Protein AF-A0A3D0T4Z3-F1 (afdb_monomer_lite)

Radius of gyration: 26.06 Å; chains: 1; bounding box: 63×51×61 Å

pLDDT: mean 83.98, std 15.91, range [31.12, 97.94]

Structure (mmCIF, N/CA/C/O backbone):
data_AF-A0A3D0T4Z3-F1
#
_entry.id   AF-A0A3D0T4Z3-F1
#
loop_
_atom_site.group_PDB
_atom_site.id
_atom_site.type_symbol
_atom_site.label_atom_id
_atom_site.label_alt_id
_atom_site.label_comp_id
_atom_site.label_asym_id
_atom_site.label_entity_id
_atom_site.label_seq_id
_atom_site.pdbx_PDB_ins_code
_atom_site.Cartn_x
_atom_site.Cartn_y
_atom_site.Cartn_z
_atom_site.occupancy
_atom_site.B_iso_or_equiv
_atom_site.auth_seq_id
_atom_site.auth_comp_id
_atom_site.auth_asym_id
_atom_site.auth_atom_id
_atom_site.pdbx_PDB_model_num
ATOM 1 N N . MET A 1 1 ? 27.552 6.104 -35.831 1.00 91.38 1 MET A N 1
ATOM 2 C CA . MET A 1 1 ? 28.621 6.573 -34.936 1.00 91.38 1 MET A CA 1
ATOM 3 C C . MET A 1 1 ? 29.591 5.434 -34.698 1.00 91.38 1 MET A C 1
ATOM 5 O O . MET A 1 1 ? 29.149 4.310 -34.440 1.00 91.38 1 MET A O 1
ATOM 9 N N . LYS A 1 2 ? 30.890 5.704 -34.805 1.00 95.88 2 LYS A N 1
ATOM 10 C CA . LYS A 1 2 ? 31.954 4.762 -34.432 1.00 95.88 2 LYS A CA 1
ATOM 11 C C . LYS A 1 2 ? 32.032 4.627 -32.906 1.00 95.88 2 LYS A C 1
ATOM 13 O O . LYS A 1 2 ? 31.556 5.491 -32.174 1.00 95.88 2 LYS A O 1
ATOM 18 N N . LYS A 1 3 ? 32.658 3.549 -32.421 1.00 93.56 3 LYS A N 1
ATOM 19 C CA . LYS A 1 3 ? 32.818 3.273 -30.981 1.00 93.56 3 LYS A CA 1
ATOM 20 C C . LYS A 1 3 ? 33.458 4.448 -30.221 1.00 93.56 3 LYS A C 1
ATOM 22 O O . LYS A 1 3 ? 32.986 4.794 -29.143 1.00 93.56 3 LYS A O 1
ATOM 27 N N . GLN A 1 4 ? 34.468 5.092 -30.811 1.00 95.25 4 GLN A N 1
ATOM 28 C CA . GLN A 1 4 ? 35.147 6.247 -30.214 1.00 95.25 4 GLN A CA 1
ATOM 29 C C . GLN A 1 4 ? 34.252 7.494 -30.150 1.00 95.25 4 GLN A C 1
ATOM 31 O O . GLN A 1 4 ? 34.170 8.140 -29.112 1.00 95.25 4 GLN A O 1
ATOM 36 N N . GLU A 1 5 ? 33.476 7.766 -31.201 1.00 94.88 5 GLU A N 1
ATOM 37 C CA . GLU A 1 5 ? 32.542 8.901 -31.228 1.00 94.88 5 GLU A CA 1
ATOM 38 C C . GLU A 1 5 ? 31.477 8.797 -30.125 1.00 94.88 5 GLU A C 1
ATOM 40 O O . GLU A 1 5 ? 31.026 9.808 -29.590 1.00 94.88 5 GLU A O 1
ATOM 45 N N . VAL A 1 6 ? 31.062 7.579 -29.753 1.00 95.25 6 VAL A N 1
ATOM 46 C CA . VAL A 1 6 ? 30.149 7.363 -28.617 1.00 95.25 6 VAL A CA 1
ATOM 47 C C . VAL A 1 6 ? 30.808 7.779 -27.299 1.00 95.25 6 VAL A C 1
ATOM 49 O O . VAL A 1 6 ? 30.171 8.456 -26.492 1.00 95.25 6 VAL A O 1
ATOM 52 N N . ILE A 1 7 ? 32.078 7.417 -27.091 1.00 95.88 7 ILE A N 1
ATOM 53 C CA . ILE A 1 7 ? 32.852 7.789 -25.897 1.00 95.88 7 ILE A CA 1
ATOM 54 C C . ILE A 1 7 ? 33.000 9.310 -25.805 1.00 95.88 7 ILE A C 1
ATOM 56 O O . ILE A 1 7 ? 32.736 9.894 -24.752 1.00 95.88 7 ILE A O 1
ATOM 60 N N . ASP A 1 8 ? 33.362 9.960 -26.907 1.00 96.19 8 ASP A N 1
ATOM 61 C CA . ASP A 1 8 ? 33.596 11.405 -26.933 1.00 96.19 8 ASP A CA 1
ATOM 62 C C . ASP A 1 8 ? 32.300 12.185 -26.667 1.00 96.19 8 ASP A C 1
ATOM 64 O O . ASP A 1 8 ? 32.290 13.147 -25.896 1.00 96.19 8 ASP A O 1
ATOM 68 N N . ASN A 1 9 ? 31.172 11.717 -27.212 1.00 95.50 9 ASN A N 1
ATOM 69 C CA . ASN A 1 9 ? 29.854 12.286 -26.922 1.00 95.50 9 ASN A CA 1
ATOM 70 C C . ASN A 1 9 ? 29.462 12.139 -25.445 1.00 95.50 9 ASN A C 1
ATOM 72 O O . ASN A 1 9 ? 28.914 13.078 -24.865 1.00 95.50 9 ASN A O 1
ATOM 76 N N . LEU A 1 10 ? 29.763 11.001 -24.810 1.00 93.81 10 LEU A N 1
ATOM 77 C CA . LEU A 1 10 ? 29.520 10.812 -23.376 1.00 93.81 10 LEU A CA 1
ATOM 78 C C . LEU A 1 10 ? 30.385 11.752 -22.526 1.00 93.81 10 LEU A C 1
ATOM 80 O O . LEU A 1 10 ? 29.867 12.384 -21.606 1.00 93.81 10 LEU A O 1
ATOM 84 N N . LYS A 1 11 ? 31.671 11.918 -22.862 1.00 94.00 11 LYS A N 1
ATOM 85 C CA . LYS A 1 11 ? 32.562 12.878 -22.183 1.00 94.00 11 LYS A CA 1
ATOM 86 C C . LYS A 1 11 ? 32.069 14.317 -22.335 1.00 94.00 11 LYS A C 1
ATOM 88 O O . LYS A 1 11 ? 32.030 15.059 -21.354 1.00 94.00 11 LYS A O 1
ATOM 93 N N . LYS A 1 12 ? 31.619 14.700 -23.534 1.00 94.19 12 LYS A N 1
ATOM 94 C CA . LYS A 1 12 ? 31.048 16.028 -23.801 1.00 94.19 12 LYS A CA 1
ATOM 95 C C . LYS A 1 12 ? 29.772 16.272 -22.993 1.00 94.19 12 LYS A C 1
ATOM 97 O O . LYS A 1 12 ? 29.642 17.329 -22.380 1.00 94.19 12 LYS A O 1
ATOM 102 N N . LEU A 1 13 ? 28.868 15.292 -22.929 1.00 92.75 13 LEU A N 1
ATOM 103 C CA . LEU A 1 13 ? 27.662 15.374 -22.098 1.00 92.75 13 LEU A CA 1
ATOM 104 C C . LEU A 1 13 ? 28.000 15.510 -20.610 1.00 92.75 13 LEU A C 1
ATOM 106 O O . LEU A 1 13 ? 27.384 16.320 -19.922 1.00 92.75 13 LEU A O 1
ATOM 110 N N . ALA A 1 14 ? 28.986 14.762 -20.111 1.00 89.88 14 ALA A N 1
ATOM 111 C CA . ALA A 1 14 ? 29.431 14.878 -18.722 1.00 89.88 14 ALA A CA 1
ATOM 112 C C . ALA A 1 14 ? 29.993 16.277 -18.427 1.00 89.88 14 ALA A C 1
ATOM 114 O O . ALA A 1 14 ? 29.654 16.875 -17.409 1.00 89.88 14 ALA A O 1
ATOM 115 N N . PHE A 1 15 ? 30.775 16.844 -19.351 1.00 89.19 15 PHE A N 1
ATOM 116 C CA . PHE A 1 15 ? 31.293 18.208 -19.231 1.00 89.19 15 PHE A CA 1
ATOM 117 C C . PHE A 1 15 ? 30.191 19.279 -19.274 1.00 89.19 15 PHE A C 1
ATOM 119 O O . PHE A 1 15 ? 30.285 20.289 -18.584 1.00 89.19 15 PHE A O 1
ATOM 126 N N . GLN A 1 16 ? 29.130 19.073 -20.053 1.00 89.88 16 GLN A N 1
ATOM 127 C CA . GLN A 1 16 ? 27.969 19.975 -20.079 1.00 89.88 16 GLN A CA 1
ATOM 128 C C . GLN A 1 16 ? 27.114 19.870 -18.808 1.00 89.88 16 GLN A C 1
ATOM 130 O O . GLN A 1 16 ? 26.377 20.794 -18.470 1.00 89.88 16 GLN A O 1
ATOM 135 N N . HIS A 1 17 ? 27.223 18.756 -18.084 1.00 86.62 17 HIS A N 1
ATOM 136 C CA . HIS A 1 17 ? 26.434 18.445 -16.897 1.00 86.62 17 HIS A CA 1
ATOM 137 C C . HIS A 1 17 ? 27.303 18.232 -15.650 1.00 86.62 17 HIS A C 1
ATOM 139 O O . HIS A 1 17 ? 26.990 17.370 -14.831 1.00 86.62 17 HIS A O 1
ATOM 145 N N . LYS A 1 18 ? 28.349 19.052 -15.459 1.00 78.19 18 LYS A N 1
ATOM 146 C CA . LYS A 1 18 ? 29.276 18.964 -14.306 1.00 78.19 18 LYS A CA 1
ATOM 147 C C . LYS A 1 18 ? 28.592 18.960 -12.935 1.00 78.19 18 LYS A C 1
ATOM 149 O O . LYS A 1 18 ? 29.128 18.392 -11.993 1.00 78.19 18 LYS A O 1
ATOM 154 N N . ASN A 1 19 ? 27.398 19.543 -12.830 1.00 79.75 19 ASN A N 1
ATOM 155 C CA . ASN A 1 19 ? 26.634 19.606 -11.580 1.00 79.75 19 ASN A CA 1
ATOM 156 C C . ASN A 1 19 ? 25.919 18.282 -11.237 1.00 79.75 19 ASN A C 1
ATOM 158 O O . ASN A 1 19 ? 25.316 18.167 -10.172 1.00 79.75 19 ASN A O 1
ATOM 162 N N . LYS A 1 20 ? 25.931 17.283 -12.131 1.00 78.88 20 LYS A N 1
ATOM 163 C CA . LYS A 1 20 ? 25.320 15.969 -11.900 1.00 78.88 20 LYS A CA 1
ATOM 164 C C . LYS A 1 20 ? 26.381 14.921 -11.595 1.00 78.88 20 LYS A C 1
ATOM 166 O O . LYS A 1 20 ? 27.366 14.787 -12.310 1.00 78.88 20 LYS A O 1
ATOM 171 N N . LYS A 1 21 ? 26.103 14.093 -10.584 1.00 76.00 21 LYS A N 1
ATOM 172 C CA . LYS A 1 21 ? 26.987 12.997 -10.161 1.00 76.00 21 LYS A CA 1
ATOM 173 C C . LYS A 1 21 ? 27.155 11.894 -11.220 1.00 76.00 21 LYS A C 1
ATOM 175 O O . LYS A 1 21 ? 28.168 11.209 -11.217 1.00 76.00 21 LYS A O 1
ATOM 180 N N . TYR A 1 22 ? 26.170 11.691 -12.096 1.00 81.69 22 TYR A N 1
ATOM 181 C CA . TYR A 1 22 ? 26.218 10.699 -13.175 1.00 81.69 22 TYR A CA 1
ATOM 182 C C . TYR A 1 22 ? 25.288 11.095 -14.328 1.00 81.69 22 TYR A C 1
ATOM 184 O O . TYR A 1 22 ? 24.267 11.758 -14.123 1.00 81.69 22 TYR A O 1
ATOM 192 N N . LEU A 1 23 ? 25.630 10.655 -15.540 1.00 85.19 23 LEU A N 1
ATOM 193 C CA . LEU A 1 23 ? 24.765 10.777 -16.714 1.00 85.19 23 LEU A CA 1
ATOM 194 C C . LEU A 1 23 ? 23.648 9.731 -16.665 1.00 85.19 23 LEU A C 1
ATOM 196 O O . LEU A 1 23 ? 23.878 8.570 -16.323 1.00 85.19 23 LEU A O 1
ATOM 200 N N . THR A 1 24 ? 22.434 10.124 -17.044 1.00 83.56 24 THR A N 1
ATOM 201 C CA . THR A 1 24 ? 21.278 9.228 -17.145 1.00 83.56 24 THR A CA 1
ATOM 202 C C . THR A 1 24 ? 20.832 9.077 -18.596 1.00 83.56 24 THR A C 1
ATOM 204 O O . THR A 1 24 ? 21.262 9.801 -19.497 1.00 83.56 24 THR A O 1
ATOM 207 N N . GLY A 1 25 ? 19.901 8.151 -18.840 1.00 80.12 25 GLY A N 1
ATOM 208 C CA . GLY A 1 25 ? 19.299 7.987 -20.163 1.00 80.12 25 GLY A CA 1
ATOM 209 C C . GLY A 1 25 ? 18.621 9.258 -20.695 1.00 80.12 25 GLY A C 1
ATOM 210 O O . GLY A 1 25 ? 18.507 9.406 -21.909 1.00 80.12 25 GLY A O 1
ATOM 211 N N . LYS A 1 26 ? 18.206 10.194 -19.825 1.00 84.94 26 LYS A N 1
ATOM 212 C CA . LYS A 1 26 ? 17.609 11.470 -20.250 1.00 84.94 26 LYS A CA 1
ATOM 213 C C . LYS A 1 26 ? 18.620 12.364 -20.968 1.00 84.94 26 LYS A C 1
ATOM 215 O O . LYS A 1 26 ? 18.275 12.936 -21.996 1.00 84.94 26 LYS A O 1
ATOM 220 N N . GLU A 1 27 ? 19.853 12.466 -20.471 1.00 88.56 27 GLU A N 1
ATOM 221 C CA . GLU A 1 27 ? 20.904 13.266 -21.115 1.00 88.56 27 GLU A CA 1
ATOM 222 C C . GLU A 1 27 ? 21.359 12.623 -22.424 1.00 88.56 27 GLU A C 1
ATOM 224 O O . GLU A 1 27 ? 21.485 13.299 -23.439 1.00 88.56 27 GLU A O 1
ATOM 229 N N . VAL A 1 28 ? 21.522 11.300 -22.426 1.00 89.50 28 VAL A N 1
ATOM 230 C CA . VAL A 1 28 ? 21.953 10.542 -23.608 1.00 89.50 28 VAL A CA 1
ATOM 231 C C . VAL A 1 28 ? 20.971 10.703 -24.772 1.00 89.50 28 VAL A C 1
ATOM 233 O O . VAL A 1 28 ? 21.396 10.848 -25.915 1.00 89.50 28 VAL A O 1
ATOM 236 N N . LYS A 1 29 ? 19.661 10.730 -24.494 1.00 90.25 29 LYS A N 1
ATOM 237 C CA . LYS A 1 29 ? 18.613 10.909 -25.514 1.00 90.25 29 LYS A CA 1
ATOM 238 C C . LYS A 1 29 ? 18.617 12.291 -26.179 1.00 90.25 29 LYS A C 1
ATOM 240 O O . LYS A 1 29 ? 17.977 12.442 -27.214 1.00 90.25 29 LYS A O 1
ATOM 245 N N . ARG A 1 30 ? 19.332 13.282 -25.627 1.00 89.19 30 ARG A N 1
ATOM 246 C CA . ARG A 1 30 ? 19.481 14.614 -26.244 1.00 89.19 30 ARG A CA 1
ATOM 247 C C . ARG A 1 30 ? 20.362 14.587 -27.490 1.00 89.19 30 ARG A C 1
ATOM 249 O O . ARG A 1 30 ? 20.246 15.477 -28.322 1.00 89.19 30 ARG A O 1
ATOM 256 N N . ILE A 1 31 ? 21.224 13.577 -27.624 1.00 91.50 31 ILE A N 1
ATOM 257 C CA . ILE A 1 31 ? 22.029 13.368 -28.827 1.00 91.50 31 ILE A CA 1
ATOM 258 C C . ILE A 1 31 ? 21.314 12.332 -29.706 1.00 91.50 31 ILE A C 1
ATOM 260 O O . ILE A 1 31 ? 21.155 11.178 -29.285 1.00 91.50 31 ILE A O 1
ATOM 264 N N . PRO A 1 32 ? 20.885 12.703 -30.928 1.00 93.62 32 PRO A N 1
ATOM 265 C CA . PRO A 1 32 ? 20.164 11.801 -31.816 1.00 93.62 32 PRO A CA 1
ATOM 266 C C . PRO A 1 32 ? 20.909 10.482 -32.026 1.00 93.62 32 PRO A C 1
ATOM 268 O O . PRO A 1 32 ? 22.100 10.463 -32.329 1.00 93.62 32 PRO A O 1
ATOM 271 N N . LYS A 1 33 ? 20.195 9.360 -31.884 1.00 93.12 33 LYS A N 1
ATOM 272 C CA . LYS A 1 33 ? 20.708 7.989 -32.078 1.00 93.12 33 LYS A CA 1
ATOM 273 C C . LYS A 1 33 ? 21.839 7.557 -31.126 1.00 93.12 33 LYS A C 1
ATOM 275 O O . LYS A 1 33 ? 22.295 6.422 -31.240 1.00 93.12 33 LYS A O 1
ATOM 280 N N . LEU A 1 34 ? 22.263 8.368 -30.152 1.00 93.44 34 LEU A N 1
ATOM 281 C CA . LEU A 1 34 ? 23.352 7.988 -29.243 1.00 93.44 34 LEU A CA 1
ATOM 282 C C . LEU A 1 34 ? 23.001 6.749 -28.405 1.00 93.44 34 LEU A C 1
ATOM 284 O O . LEU A 1 34 ? 23.816 5.837 -28.292 1.00 93.44 34 LEU A O 1
ATOM 288 N N . SER A 1 35 ? 21.769 6.656 -27.891 1.00 91.38 35 SER A N 1
ATOM 289 C CA . SER A 1 35 ? 21.304 5.469 -27.151 1.00 91.38 35 SER A CA 1
ATOM 290 C C . SER A 1 35 ? 21.386 4.183 -27.979 1.00 91.38 35 SER A C 1
ATOM 292 O O . SER A 1 35 ? 21.758 3.140 -27.449 1.00 91.38 35 SER A O 1
ATOM 294 N N . TYR A 1 36 ? 21.083 4.267 -29.277 1.00 94.25 36 TYR A N 1
ATOM 295 C CA . TYR A 1 36 ? 21.183 3.135 -30.195 1.00 94.25 36 TYR A CA 1
ATOM 296 C C . TYR A 1 36 ? 22.638 2.672 -30.338 1.00 94.25 36 TYR A C 1
ATOM 298 O O . TYR A 1 36 ? 22.938 1.499 -30.139 1.00 94.25 36 TYR A O 1
ATOM 306 N N . TYR A 1 37 ? 23.571 3.593 -30.592 1.00 95.62 37 TYR A N 1
ATOM 307 C CA . TYR A 1 37 ? 24.984 3.235 -30.754 1.00 95.62 37 TYR A CA 1
ATOM 308 C C . TYR A 1 37 ? 25.658 2.790 -29.448 1.00 95.62 37 TYR A C 1
ATOM 310 O O . TYR A 1 37 ? 26.575 1.972 -29.488 1.00 95.62 37 TYR A O 1
ATOM 318 N N . ILE A 1 38 ? 25.179 3.255 -28.291 1.00 92.69 38 ILE A N 1
ATOM 319 C CA . ILE A 1 38 ? 25.578 2.715 -26.982 1.00 92.69 38 ILE A CA 1
ATOM 320 C C . ILE A 1 38 ? 25.196 1.240 -26.873 1.00 92.69 38 ILE A C 1
ATOM 322 O O . ILE A 1 38 ? 26.029 0.421 -26.487 1.00 92.69 38 ILE A O 1
ATOM 326 N N . PHE A 1 39 ? 23.967 0.886 -27.251 1.00 89.56 39 PHE A N 1
ATOM 327 C CA . PHE A 1 39 ? 23.524 -0.506 -27.241 1.00 89.56 39 PHE A CA 1
ATOM 328 C C . PHE A 1 39 ? 24.329 -1.369 -28.224 1.00 89.56 39 PHE A C 1
ATOM 330 O O . PHE A 1 39 ? 24.794 -2.443 -27.853 1.00 89.56 39 PHE A O 1
ATOM 337 N N . VAL A 1 40 ? 24.563 -0.883 -29.446 1.00 93.75 40 VAL A N 1
ATOM 338 C CA . VAL A 1 40 ? 25.320 -1.618 -30.475 1.00 93.75 40 VAL A CA 1
ATOM 339 C C . VAL A 1 40 ? 26.756 -1.919 -30.032 1.00 93.75 40 VAL A C 1
ATOM 341 O O . VAL A 1 40 ? 27.200 -3.057 -30.152 1.00 93.75 40 VAL A O 1
ATOM 344 N N . HIS A 1 41 ? 27.481 -0.930 -29.500 1.00 93.81 41 HIS A N 1
ATOM 345 C CA . HIS A 1 41 ? 28.922 -1.067 -29.227 1.00 93.81 41 HIS A CA 1
ATOM 346 C C . HIS A 1 41 ? 29.260 -1.534 -27.810 1.00 93.81 41 HIS A C 1
ATOM 348 O O . HIS A 1 41 ? 30.314 -2.129 -27.597 1.00 93.81 41 HIS A O 1
ATOM 354 N N . PHE A 1 42 ? 28.400 -1.238 -26.835 1.00 88.31 42 PHE A N 1
ATOM 355 C CA . PHE A 1 42 ? 28.681 -1.463 -25.413 1.00 88.31 42 PHE A CA 1
ATOM 356 C C . PHE A 1 42 ? 27.596 -2.275 -24.700 1.00 88.31 42 PHE A C 1
ATOM 358 O O . PHE A 1 42 ? 27.780 -2.627 -23.534 1.00 88.31 42 PHE A O 1
ATOM 365 N N . ARG A 1 43 ? 26.482 -2.595 -25.378 1.00 84.19 43 ARG A N 1
ATOM 366 C CA . ARG A 1 43 ? 25.270 -3.253 -24.848 1.00 84.19 43 ARG A CA 1
ATOM 367 C C . ARG A 1 43 ? 24.500 -2.424 -23.823 1.00 84.19 43 ARG A C 1
ATOM 369 O O . ARG A 1 43 ? 23.283 -2.327 -23.917 1.00 84.19 43 ARG A O 1
ATOM 376 N N . THR A 1 44 ? 25.180 -1.788 -22.873 1.00 83.25 44 THR A N 1
ATOM 377 C CA . THR A 1 44 ? 24.561 -0.999 -21.804 1.00 83.25 44 THR A CA 1
ATOM 378 C C . THR A 1 44 ? 25.206 0.379 -21.669 1.00 83.25 44 THR A C 1
ATOM 380 O O . THR A 1 44 ? 26.375 0.586 -22.003 1.00 83.25 44 THR A O 1
ATOM 383 N N . LEU A 1 45 ? 24.445 1.339 -21.129 1.00 85.75 45 LEU A N 1
ATOM 384 C CA . LEU A 1 45 ? 24.969 2.666 -20.792 1.00 85.75 45 LEU A CA 1
ATOM 385 C C . LEU A 1 45 ? 26.086 2.585 -19.742 1.00 85.75 45 LEU A C 1
ATOM 387 O O . LEU A 1 45 ? 27.053 3.329 -19.840 1.00 85.75 45 LEU A O 1
ATOM 391 N N . GLY A 1 46 ? 25.990 1.667 -18.775 1.00 81.25 46 GLY A N 1
ATOM 392 C CA . GLY A 1 46 ? 27.028 1.474 -17.756 1.00 81.25 46 GLY A CA 1
ATOM 393 C C . GLY A 1 46 ? 28.388 1.118 -18.363 1.00 81.25 46 GLY A C 1
ATOM 394 O O . GLY A 1 46 ? 29.391 1.747 -18.033 1.00 81.25 46 GLY A O 1
ATOM 395 N N . ASN A 1 47 ? 28.408 0.187 -19.321 1.00 83.50 47 ASN A N 1
ATOM 396 C CA . ASN A 1 47 ? 29.630 -0.204 -20.030 1.00 83.50 47 ASN A CA 1
ATOM 397 C C . ASN A 1 47 ? 30.217 0.953 -20.846 1.00 83.50 47 ASN A C 1
ATOM 399 O O . ASN A 1 47 ? 31.430 1.161 -20.848 1.00 83.50 47 ASN A O 1
ATOM 403 N N . ALA A 1 48 ? 29.359 1.728 -21.513 1.00 89.75 48 ALA A N 1
ATOM 404 C CA . ALA A 1 48 ? 29.791 2.886 -22.288 1.00 89.75 48 ALA A CA 1
ATOM 405 C C . ALA A 1 48 ? 30.362 4.003 -21.396 1.00 89.75 48 ALA A C 1
ATOM 407 O O . ALA A 1 48 ? 31.389 4.589 -21.732 1.00 89.75 48 ALA A O 1
ATOM 408 N N . LEU A 1 49 ? 29.745 4.267 -20.236 1.00 87.94 49 LEU A N 1
ATOM 409 C CA . LEU A 1 49 ? 30.253 5.229 -19.250 1.00 87.94 49 LEU A CA 1
ATOM 410 C C . LEU A 1 49 ? 31.616 4.799 -18.700 1.00 87.94 49 LEU A C 1
ATOM 412 O O . LEU A 1 49 ? 32.523 5.624 -18.640 1.00 87.94 49 LEU A O 1
ATOM 416 N N . ARG A 1 50 ? 31.805 3.509 -18.398 1.00 84.19 50 ARG A N 1
ATOM 417 C CA . ARG A 1 50 ? 33.106 2.982 -17.960 1.00 84.19 50 ARG A CA 1
ATOM 418 C C . ARG A 1 50 ? 34.181 3.152 -19.028 1.00 84.19 50 ARG A C 1
ATOM 420 O O . ARG A 1 50 ? 35.262 3.641 -18.723 1.00 84.19 50 ARG A O 1
ATOM 427 N N . ALA A 1 51 ? 33.875 2.802 -20.278 1.00 87.12 51 ALA A N 1
ATOM 428 C CA . ALA A 1 51 ? 34.799 2.995 -21.396 1.00 87.12 51 ALA A CA 1
ATOM 429 C C . ALA A 1 51 ? 35.164 4.476 -21.611 1.00 87.12 51 ALA A C 1
ATOM 431 O O . ALA A 1 51 ? 36.238 4.784 -22.119 1.00 87.12 51 ALA A O 1
ATOM 432 N N . ALA A 1 52 ? 34.288 5.393 -21.195 1.00 89.12 52 ALA A N 1
ATOM 433 C CA . ALA A 1 52 ? 34.536 6.827 -21.208 1.00 89.12 52 ALA A CA 1
ATOM 434 C C . ALA A 1 52 ? 35.250 7.362 -19.950 1.00 89.12 52 ALA A C 1
ATOM 436 O O . ALA A 1 52 ? 35.562 8.552 -19.915 1.00 89.12 52 ALA A O 1
ATOM 437 N N . GLY A 1 53 ? 35.521 6.523 -18.943 1.00 85.88 53 GLY A N 1
ATOM 438 C CA . GLY A 1 53 ? 36.088 6.941 -17.656 1.00 85.88 53 GLY A CA 1
ATOM 439 C C . GLY A 1 53 ? 35.114 7.755 -16.796 1.00 85.88 53 GLY A C 1
ATOM 440 O O . GLY A 1 53 ? 35.541 8.599 -16.016 1.00 85.88 53 GLY A O 1
ATOM 441 N N . LEU A 1 54 ? 33.805 7.555 -16.973 1.00 85.75 54 LEU A N 1
ATOM 442 C CA . LEU A 1 54 ? 32.749 8.310 -16.299 1.00 85.75 54 LEU A CA 1
ATOM 443 C C . LEU A 1 54 ? 32.039 7.468 -15.228 1.00 85.75 54 LEU A C 1
ATOM 445 O O . LEU A 1 54 ? 31.818 6.269 -15.431 1.00 85.75 54 LEU A O 1
ATOM 449 N N . PRO A 1 55 ? 31.608 8.086 -14.111 1.00 76.44 55 PRO A N 1
ATOM 450 C CA . PRO A 1 55 ? 30.868 7.391 -13.067 1.00 76.44 55 PRO A CA 1
ATOM 451 C C . PRO A 1 55 ? 29.478 6.967 -13.559 1.00 76.44 55 PRO A C 1
ATOM 453 O O . PRO A 1 55 ? 28.789 7.698 -14.276 1.00 76.44 55 PRO A O 1
ATOM 456 N N . SER A 1 56 ? 29.042 5.782 -13.133 1.00 73.12 56 SER A N 1
ATOM 457 C CA . SER A 1 56 ? 27.693 5.267 -13.391 1.00 73.12 56 SER A CA 1
ATOM 458 C C . SER A 1 56 ? 26.833 5.328 -12.123 1.00 73.12 56 SER A C 1
ATOM 460 O O . SER A 1 56 ? 27.347 5.484 -11.018 1.00 73.12 56 SER A O 1
ATOM 462 N N . SER A 1 57 ? 25.505 5.256 -12.265 1.00 70.69 57 SER A N 1
ATOM 463 C CA . SER A 1 57 ? 24.604 5.223 -11.099 1.00 70.69 57 SER A CA 1
ATOM 464 C C . SER A 1 57 ? 24.940 4.052 -10.163 1.00 70.69 57 SER A C 1
ATOM 466 O O . SER A 1 57 ? 25.367 3.007 -10.647 1.00 70.69 57 SER A O 1
ATOM 468 N N . LYS A 1 58 ? 24.655 4.170 -8.857 1.00 63.31 58 LYS A N 1
ATOM 469 C CA . LYS A 1 58 ? 24.888 3.090 -7.871 1.00 63.31 58 LYS A CA 1
ATOM 470 C C . LYS A 1 58 ? 24.323 1.736 -8.317 1.00 63.31 58 LYS A C 1
ATOM 472 O O . LYS A 1 58 ? 24.975 0.716 -8.157 1.00 63.31 58 LYS A O 1
ATOM 477 N N . LEU A 1 59 ? 23.134 1.734 -8.928 1.00 60.75 59 LEU A N 1
ATOM 478 C CA . LEU A 1 59 ? 22.517 0.522 -9.467 1.00 60.75 59 LEU A CA 1
ATOM 479 C C . LEU A 1 59 ? 23.295 -0.032 -10.670 1.00 60.75 59 LEU A C 1
ATOM 481 O O . LEU A 1 59 ? 23.542 -1.225 -10.728 1.00 60.75 59 LEU A O 1
ATOM 485 N N . ALA A 1 60 ? 23.715 0.822 -11.606 1.00 60.41 60 ALA A N 1
ATOM 486 C CA . ALA A 1 60 ? 24.506 0.409 -12.770 1.00 60.41 60 ALA A CA 1
ATOM 487 C C . ALA A 1 60 ? 25.921 -0.065 -12.393 1.00 60.41 60 ALA A C 1
ATOM 489 O O . ALA A 1 60 ? 26.463 -0.950 -13.051 1.00 60.41 60 ALA A O 1
ATOM 490 N N . ALA A 1 61 ? 26.504 0.500 -11.335 1.00 61.59 61 ALA A N 1
ATOM 491 C CA . ALA A 1 61 ? 27.768 0.053 -10.772 1.00 61.59 61 ALA A CA 1
ATOM 492 C C . ALA A 1 61 ? 27.603 -1.307 -10.073 1.00 61.59 61 ALA A C 1
ATOM 494 O O . ALA A 1 61 ? 28.328 -2.242 -10.405 1.00 61.59 61 ALA A O 1
ATOM 495 N N . ALA A 1 62 ? 26.574 -1.453 -9.229 1.00 60.84 62 ALA A N 1
ATOM 496 C CA . ALA A 1 62 ? 26.224 -2.710 -8.565 1.00 60.84 62 ALA A CA 1
ATOM 497 C C . ALA A 1 62 ? 25.789 -3.815 -9.545 1.00 60.84 62 ALA A C 1
ATOM 499 O O . ALA A 1 62 ? 25.968 -4.987 -9.255 1.00 60.84 62 ALA A O 1
ATOM 500 N N . MET A 1 63 ? 25.262 -3.477 -10.727 1.00 63.34 63 MET A N 1
ATOM 501 C CA . MET A 1 63 ? 24.928 -4.441 -11.787 1.00 63.34 63 MET A CA 1
ATOM 502 C C . MET A 1 63 ? 26.153 -5.062 -12.481 1.00 63.34 63 MET A C 1
ATOM 504 O O . MET A 1 63 ? 25.958 -5.880 -13.376 1.00 63.34 63 MET A O 1
ATOM 508 N N . ASN A 1 64 ? 27.382 -4.703 -12.100 1.00 68.62 64 ASN A N 1
ATOM 509 C CA . ASN A 1 64 ? 28.607 -5.257 -12.692 1.00 68.62 64 ASN A CA 1
ATOM 510 C C . ASN A 1 64 ? 29.205 -6.439 -11.938 1.00 68.62 64 ASN A C 1
ATOM 512 O O . ASN A 1 64 ? 30.083 -7.099 -12.481 1.00 68.62 64 ASN A O 1
ATOM 516 N N . ILE A 1 65 ? 28.746 -6.698 -10.717 1.00 81.88 65 ILE A N 1
ATOM 517 C CA . ILE A 1 65 ? 29.110 -7.913 -9.990 1.00 81.88 65 ILE A CA 1
ATOM 518 C C . ILE A 1 65 ? 28.655 -9.138 -10.796 1.00 81.88 65 ILE A C 1
ATOM 520 O O . ILE A 1 65 ? 27.585 -9.093 -11.416 1.00 81.88 65 ILE A O 1
ATOM 524 N N . SER A 1 66 ? 29.452 -10.203 -10.837 1.00 86.06 66 SER A N 1
ATOM 525 C CA . SER A 1 66 ? 29.069 -11.447 -11.517 1.00 86.06 66 SER A CA 1
ATOM 526 C C . SER A 1 66 ? 28.005 -12.213 -10.720 1.00 86.06 66 SER A C 1
ATOM 528 O O . SER A 1 66 ? 27.728 -11.893 -9.559 1.00 86.06 66 SER A O 1
ATOM 530 N N . ASP A 1 67 ? 27.357 -13.195 -11.344 1.00 88.69 67 ASP A N 1
ATOM 531 C CA . ASP A 1 67 ? 26.418 -14.058 -10.620 1.00 88.69 67 ASP A CA 1
ATOM 532 C C . ASP A 1 67 ? 27.173 -14.935 -9.618 1.00 88.69 67 ASP A C 1
ATOM 534 O O . ASP A 1 67 ? 26.742 -15.085 -8.476 1.00 88.69 67 ASP A O 1
ATOM 538 N N . GLU A 1 68 ? 28.355 -15.414 -9.993 1.00 89.12 68 GLU A N 1
ATOM 539 C CA . GLU A 1 68 ? 29.264 -16.179 -9.145 1.00 89.12 68 GLU A CA 1
ATOM 540 C C . GLU A 1 68 ? 29.692 -15.390 -7.902 1.00 89.12 68 GLU A C 1
ATOM 542 O O . GLU A 1 68 ? 29.689 -15.934 -6.793 1.00 89.12 68 GLU A O 1
ATOM 547 N N . ASP A 1 69 ? 30.006 -14.103 -8.059 1.00 91.38 69 ASP A N 1
ATOM 548 C CA . ASP A 1 69 ? 30.371 -13.215 -6.953 1.00 91.38 69 ASP A CA 1
ATOM 549 C C . ASP A 1 69 ? 29.188 -12.964 -6.016 1.00 91.38 69 ASP A C 1
ATOM 551 O O . ASP A 1 69 ? 29.366 -12.945 -4.799 1.00 91.38 69 ASP A O 1
ATOM 555 N N . LEU A 1 70 ? 27.966 -12.833 -6.544 1.00 92.31 70 LEU A N 1
ATOM 556 C CA . LEU A 1 70 ? 26.756 -12.699 -5.725 1.00 92.31 70 LEU A CA 1
ATOM 557 C C . LEU A 1 70 ? 26.481 -13.956 -4.898 1.00 92.31 70 LEU A C 1
ATOM 559 O O . LEU A 1 70 ? 26.176 -13.871 -3.706 1.00 92.31 70 LEU A O 1
ATOM 563 N N . LEU A 1 71 ? 26.605 -15.134 -5.507 1.00 94.50 71 LEU A N 1
ATOM 564 C CA . LEU A 1 71 ? 26.427 -16.405 -4.804 1.00 94.50 71 LEU A CA 1
ATOM 565 C C . LEU A 1 71 ? 27.540 -16.625 -3.770 1.00 94.50 71 LEU A C 1
ATOM 567 O O . LEU A 1 71 ? 27.276 -17.065 -2.648 1.00 94.50 71 LEU A O 1
ATOM 571 N N . SER A 1 72 ? 28.778 -16.268 -4.112 1.00 94.50 72 SER A N 1
ATOM 572 C CA . SER A 1 72 ? 29.929 -16.334 -3.205 1.00 94.50 72 SER A CA 1
ATOM 573 C C . SER A 1 72 ? 29.792 -15.358 -2.040 1.00 94.50 72 SER A C 1
ATOM 575 O O . SER A 1 72 ? 30.118 -15.710 -0.905 1.00 94.50 72 SER A O 1
ATOM 577 N N . TYR A 1 73 ? 29.267 -14.160 -2.295 1.00 95.25 73 TYR A N 1
ATOM 578 C CA . TYR A 1 73 ? 28.941 -13.184 -1.264 1.00 95.25 73 TYR A CA 1
ATOM 579 C C . TYR A 1 73 ? 27.925 -13.748 -0.275 1.00 95.25 73 TYR A C 1
ATOM 581 O O . TYR A 1 73 ? 28.159 -13.675 0.929 1.00 95.25 73 TYR A O 1
ATOM 589 N N . LEU A 1 74 ? 26.839 -14.367 -0.757 1.00 94.56 74 LEU A N 1
ATOM 590 C CA . LEU A 1 74 ? 25.856 -14.996 0.125 1.00 94.56 74 LEU A CA 1
ATOM 591 C C . LEU A 1 74 ? 26.513 -16.052 1.018 1.00 94.56 74 LEU A C 1
ATOM 593 O O . LEU A 1 74 ? 26.277 -16.039 2.225 1.00 94.56 74 LEU A O 1
ATOM 597 N N . LYS A 1 75 ? 27.358 -16.930 0.459 1.00 94.31 75 LYS A N 1
ATOM 598 C CA . LYS A 1 75 ? 28.072 -17.965 1.232 1.00 94.31 75 LYS A CA 1
ATOM 599 C C . LYS A 1 75 ? 28.916 -17.360 2.345 1.00 94.31 75 LYS A C 1
ATOM 601 O O . LYS A 1 75 ? 28.778 -17.753 3.498 1.00 94.31 75 LYS A O 1
ATOM 606 N N . ASN A 1 76 ? 29.732 -16.360 2.023 1.00 94.69 76 ASN A N 1
ATOM 607 C CA . ASN A 1 76 ? 30.578 -15.722 3.029 1.00 94.69 76 ASN A CA 1
ATOM 608 C C . ASN A 1 76 ? 29.762 -14.932 4.054 1.00 94.69 76 ASN A C 1
ATOM 610 O O . ASN A 1 76 ? 30.134 -14.889 5.225 1.00 94.69 76 ASN A O 1
ATOM 614 N N . LEU A 1 77 ? 28.629 -14.357 3.647 1.00 94.19 77 LEU A N 1
ATOM 615 C CA . LEU A 1 77 ? 27.720 -13.682 4.563 1.00 94.19 77 LEU A CA 1
ATOM 616 C C . LEU A 1 77 ? 27.092 -14.688 5.532 1.00 94.19 77 LEU A C 1
ATOM 618 O O . LEU A 1 77 ? 27.038 -14.423 6.726 1.00 94.19 77 LEU A O 1
ATOM 622 N N . GLN A 1 78 ? 26.700 -15.873 5.056 1.00 92.88 78 GLN A N 1
ATOM 623 C CA . GLN A 1 78 ? 26.226 -16.962 5.913 1.00 92.88 78 GLN A CA 1
ATOM 624 C C . GLN A 1 78 ? 27.302 -17.397 6.911 1.00 92.88 78 GLN A C 1
ATOM 626 O O . GLN A 1 78 ? 27.011 -17.520 8.098 1.00 92.88 78 GLN A O 1
ATOM 631 N N . SER A 1 79 ? 28.540 -17.598 6.450 1.00 91.44 79 SER A N 1
ATOM 632 C CA . SER A 1 79 ? 29.663 -17.962 7.321 1.00 91.44 79 SER A CA 1
ATOM 633 C C . SER A 1 79 ? 29.939 -16.898 8.384 1.00 91.44 79 SER A C 1
ATOM 635 O O . SER A 1 79 ? 30.201 -17.250 9.528 1.00 91.44 79 SER A O 1
ATOM 637 N N . LYS A 1 80 ? 29.835 -15.609 8.032 1.00 91.94 80 LYS A N 1
ATOM 638 C CA . LYS A 1 80 ? 30.003 -14.487 8.970 1.00 91.94 80 LYS A CA 1
ATOM 639 C C . LYS A 1 80 ? 28.881 -14.426 10.010 1.00 91.94 80 LYS A C 1
ATOM 641 O O . LYS A 1 80 ? 29.141 -14.112 11.164 1.00 91.94 80 LYS A O 1
ATOM 646 N N . LEU A 1 81 ? 27.640 -14.684 9.600 1.00 89.75 81 LEU A N 1
ATOM 647 C CA . LEU A 1 81 ? 26.459 -14.554 10.460 1.00 89.75 81 LEU A CA 1
ATOM 648 C C . LEU A 1 81 ? 26.185 -15.796 11.317 1.00 89.75 81 LEU A C 1
ATOM 650 O O . LEU A 1 81 ? 25.509 -15.694 12.335 1.00 89.75 81 LEU A O 1
ATOM 654 N N . GLY A 1 82 ? 26.631 -16.977 10.884 1.00 87.19 82 GLY A N 1
ATOM 655 C CA . GLY A 1 82 ? 26.265 -18.257 11.500 1.00 87.19 82 GLY A CA 1
ATOM 656 C C . GLY A 1 82 ? 24.827 -18.709 11.200 1.00 87.19 82 GLY A C 1
ATOM 657 O O . GLY A 1 82 ? 24.397 -19.755 11.679 1.00 87.19 82 GLY A O 1
ATOM 658 N N . TYR A 1 83 ? 24.071 -17.960 10.389 1.00 85.38 83 TYR A N 1
ATOM 659 C CA . TYR A 1 83 ? 22.713 -18.299 9.955 1.00 85.38 83 TYR A CA 1
ATOM 660 C C . TYR A 1 83 ? 22.459 -17.886 8.499 1.00 85.38 83 TYR A C 1
ATOM 662 O O . TYR A 1 83 ? 23.241 -17.162 7.886 1.00 85.38 83 TYR A O 1
ATOM 670 N N . SER A 1 84 ? 21.353 -18.369 7.918 1.00 86.81 84 SER A N 1
ATOM 671 C CA . SER A 1 84 ? 20.997 -18.081 6.520 1.00 86.81 84 SER A CA 1
ATOM 672 C C . SER A 1 84 ? 20.683 -16.586 6.310 1.00 86.81 84 SER A C 1
ATOM 674 O O . SER A 1 84 ? 19.711 -16.102 6.898 1.00 86.81 84 SER A O 1
ATOM 676 N N . PRO A 1 85 ? 21.414 -15.860 5.438 1.00 90.56 85 PRO A N 1
ATOM 677 C CA . PRO A 1 85 ? 21.274 -14.409 5.303 1.00 90.56 85 PRO A CA 1
ATOM 678 C C . PRO A 1 85 ? 19.871 -13.952 4.885 1.00 90.56 85 PRO A C 1
ATOM 680 O O . PRO A 1 85 ? 19.258 -14.516 3.976 1.00 90.56 85 PRO A O 1
ATOM 683 N N . LYS A 1 86 ? 19.347 -12.900 5.509 1.00 91.94 86 LYS A N 1
ATOM 684 C CA . LYS A 1 86 ? 18.083 -12.229 5.172 1.00 91.94 86 LYS A CA 1
ATOM 685 C C . LYS A 1 86 ? 18.351 -10.969 4.344 1.00 91.94 86 LYS A C 1
ATOM 687 O O . LYS A 1 86 ? 19.476 -10.497 4.211 1.00 91.94 86 LYS A O 1
ATOM 692 N N . VAL A 1 87 ? 17.282 -10.378 3.805 1.00 87.88 87 VAL A N 1
ATOM 693 C CA . VAL A 1 87 ? 17.357 -9.115 3.043 1.00 87.88 87 VAL A CA 1
ATOM 694 C C . VAL A 1 87 ? 18.025 -8.000 3.855 1.00 87.88 87 VAL A C 1
ATOM 696 O O . VAL A 1 87 ? 18.837 -7.252 3.313 1.00 87.88 87 VAL A O 1
ATOM 699 N N . TRP A 1 88 ? 17.709 -7.911 5.149 1.00 84.81 88 TRP A N 1
ATOM 700 C CA . TRP A 1 88 ? 18.255 -6.888 6.040 1.00 84.81 88 TRP A CA 1
ATOM 701 C C . TRP A 1 88 ? 19.760 -7.036 6.257 1.00 84.81 88 TRP A C 1
ATOM 703 O O . TRP A 1 88 ? 20.439 -6.021 6.360 1.00 84.81 88 TRP A O 1
ATOM 713 N N . ASP A 1 89 ? 20.283 -8.261 6.248 1.00 91.62 89 ASP A N 1
ATOM 714 C CA . ASP A 1 89 ? 21.712 -8.514 6.446 1.00 91.62 89 ASP A CA 1
ATOM 715 C C . ASP A 1 89 ? 22.518 -8.013 5.248 1.00 91.62 89 ASP A C 1
ATOM 717 O O . ASP A 1 89 ? 23.519 -7.330 5.413 1.00 91.62 89 ASP A O 1
ATOM 721 N N . ILE A 1 90 ? 22.005 -8.226 4.032 1.00 90.38 90 ILE A N 1
ATOM 722 C CA . ILE A 1 90 ? 22.587 -7.674 2.798 1.00 90.38 90 ILE A CA 1
ATOM 723 C C . ILE A 1 90 ? 22.517 -6.139 2.811 1.00 90.38 90 ILE A C 1
ATOM 725 O O . ILE A 1 90 ? 23.450 -5.448 2.416 1.00 90.38 90 ILE A O 1
ATOM 729 N N . GLN A 1 91 ? 21.395 -5.576 3.269 1.00 86.50 91 GLN A N 1
ATOM 730 C CA . GLN A 1 91 ? 21.218 -4.123 3.330 1.00 86.50 91 GLN A CA 1
ATOM 731 C C . GLN A 1 91 ? 22.069 -3.448 4.406 1.00 86.50 91 GLN A C 1
ATOM 733 O O . GLN A 1 91 ? 22.341 -2.253 4.279 1.00 86.50 91 GLN A O 1
ATOM 738 N N . ARG A 1 92 ? 22.457 -4.165 5.460 1.00 87.75 92 ARG A N 1
ATOM 739 C CA . ARG A 1 92 ? 23.218 -3.634 6.599 1.00 87.75 92 ARG A CA 1
ATOM 740 C C . ARG A 1 92 ? 24.678 -4.064 6.604 1.00 87.75 92 ARG A C 1
ATOM 742 O O . ARG A 1 92 ? 25.429 -3.548 7.413 1.00 87.75 92 ARG A O 1
ATOM 749 N N . ASP A 1 93 ? 25.093 -4.941 5.701 1.00 87.75 93 ASP A N 1
ATOM 750 C CA . ASP A 1 93 ? 26.499 -5.284 5.553 1.00 87.75 93 ASP A CA 1
ATOM 751 C C . ASP A 1 93 ? 27.306 -4.069 5.066 1.00 87.75 93 ASP A C 1
ATOM 753 O O . ASP A 1 93 ? 27.030 -3.481 4.014 1.00 87.75 93 ASP A O 1
ATOM 757 N N . GLU A 1 94 ? 28.282 -3.666 5.877 1.00 85.81 94 GLU A N 1
ATOM 758 C CA . GLU A 1 94 ? 29.117 -2.483 5.644 1.00 85.81 94 GLU A CA 1
ATOM 759 C C . GLU A 1 94 ? 30.483 -2.821 5.035 1.00 85.81 94 GLU A C 1
ATOM 761 O O . GLU A 1 94 ? 31.152 -1.943 4.479 1.00 85.81 94 GLU A O 1
ATOM 766 N N . GLU A 1 95 ? 30.882 -4.093 5.087 1.00 86.00 95 GLU A N 1
ATOM 767 C CA . GLU A 1 95 ? 32.268 -4.492 4.843 1.00 86.00 95 GLU A CA 1
ATOM 768 C C . GLU A 1 95 ? 32.403 -5.649 3.864 1.00 86.00 95 GLU A C 1
ATOM 770 O O . GLU A 1 95 ? 33.251 -5.586 2.975 1.00 86.00 95 GLU A O 1
ATOM 775 N N . LEU A 1 96 ? 31.590 -6.704 3.989 1.00 89.88 96 LEU A N 1
ATOM 776 C CA . LEU A 1 96 ? 31.822 -7.927 3.223 1.00 89.88 96 LEU A CA 1
ATOM 777 C C . LEU A 1 96 ? 31.605 -7.696 1.726 1.00 89.88 96 LEU A C 1
ATOM 779 O O . LEU A 1 96 ? 32.319 -8.280 0.912 1.00 89.88 96 LEU A O 1
ATOM 783 N N . TYR A 1 97 ? 30.684 -6.808 1.349 1.00 83.81 97 TYR A N 1
ATOM 784 C CA . TYR A 1 97 ? 30.468 -6.472 -0.056 1.00 83.81 97 TYR A CA 1
ATOM 785 C C . TYR A 1 97 ? 31.730 -5.926 -0.735 1.00 83.81 97 TYR A C 1
ATOM 787 O O . TYR A 1 97 ? 31.920 -6.221 -1.911 1.00 83.81 97 TYR A O 1
ATOM 795 N N . LYS A 1 98 ? 32.616 -5.211 -0.016 1.00 86.50 98 LYS A N 1
ATOM 796 C CA . LYS A 1 98 ? 33.837 -4.603 -0.585 1.00 86.50 98 LYS A CA 1
ATOM 797 C C . LYS A 1 98 ? 34.793 -5.640 -1.173 1.00 86.50 98 LYS A C 1
ATOM 799 O O . LYS A 1 98 ? 35.577 -5.319 -2.053 1.00 86.50 98 LYS A O 1
ATOM 804 N N . LYS A 1 99 ? 34.709 -6.895 -0.715 1.00 87.50 99 LYS A N 1
ATOM 805 C CA . LYS A 1 99 ? 35.460 -8.026 -1.277 1.00 87.50 99 LYS A CA 1
ATOM 806 C C . LYS A 1 99 ? 35.021 -8.385 -2.703 1.00 87.50 99 LYS A C 1
ATOM 808 O O . LYS A 1 99 ? 35.818 -8.929 -3.456 1.00 87.50 99 LYS A O 1
ATOM 813 N N . TYR A 1 100 ? 33.763 -8.124 -3.049 1.00 83.75 100 TYR A N 1
ATOM 814 C CA . TYR A 1 100 ? 33.131 -8.561 -4.301 1.00 83.75 100 TYR A CA 1
ATOM 815 C C . TYR A 1 100 ? 32.755 -7.409 -5.226 1.00 83.75 100 TYR A C 1
ATOM 817 O O . TYR A 1 100 ? 32.497 -7.609 -6.409 1.00 83.75 100 TYR A O 1
ATOM 825 N N . SER A 1 101 ? 32.628 -6.209 -4.670 1.00 79.38 101 SER A N 1
ATOM 826 C CA . SER A 1 101 ? 32.144 -5.038 -5.374 1.00 79.38 101 SER A CA 1
ATOM 827 C C . SER A 1 101 ? 32.625 -3.781 -4.665 1.00 79.38 101 SER A C 1
ATOM 829 O O . SER A 1 101 ? 32.446 -3.637 -3.457 1.00 79.38 101 SER A O 1
ATOM 831 N N . ASP A 1 102 ? 33.147 -2.830 -5.436 1.00 75.56 102 ASP A N 1
ATOM 832 C CA . ASP A 1 102 ? 33.526 -1.498 -4.942 1.00 75.56 102 ASP A CA 1
ATOM 833 C C . ASP A 1 102 ? 32.315 -0.705 -4.417 1.00 75.56 102 ASP A C 1
ATOM 835 O O . ASP A 1 102 ? 32.446 0.252 -3.655 1.00 75.56 102 ASP A O 1
ATOM 839 N N . GLU A 1 103 ? 31.111 -1.116 -4.819 1.00 79.00 103 GLU A N 1
ATOM 840 C CA . GLU A 1 103 ? 29.843 -0.511 -4.435 1.00 79.00 103 GLU A CA 1
ATOM 841 C C . GLU A 1 103 ? 28.984 -1.476 -3.617 1.00 79.00 103 GLU A C 1
ATOM 843 O O . GLU A 1 103 ? 29.057 -2.700 -3.760 1.00 79.00 103 GLU A O 1
ATOM 848 N N . LYS A 1 104 ? 28.103 -0.914 -2.787 1.00 83.31 104 LYS A N 1
ATOM 849 C CA . LYS A 1 104 ? 27.230 -1.699 -1.911 1.00 83.31 104 LYS A CA 1
ATOM 850 C C . LYS A 1 104 ? 26.323 -2.638 -2.708 1.00 83.31 104 LYS A C 1
ATOM 852 O O . LYS A 1 104 ? 25.535 -2.190 -3.545 1.00 83.31 104 LYS A O 1
ATOM 857 N N . ILE A 1 105 ? 26.378 -3.931 -2.388 1.00 85.94 105 ILE A N 1
ATOM 858 C CA . ILE A 1 105 ? 25.481 -4.940 -2.959 1.00 85.94 105 ILE A CA 1
ATOM 859 C C . ILE A 1 105 ? 24.048 -4.665 -2.491 1.00 85.94 105 ILE A C 1
ATOM 861 O O . ILE A 1 105 ? 23.774 -4.476 -1.307 1.00 85.94 105 ILE A O 1
ATOM 865 N N . ILE A 1 106 ? 23.110 -4.642 -3.437 1.00 85.69 106 ILE A N 1
ATOM 866 C CA . ILE A 1 106 ? 21.699 -4.343 -3.177 1.00 85.69 106 ILE A CA 1
ATOM 867 C C . ILE A 1 106 ? 20.889 -5.627 -3.330 1.00 85.69 106 ILE A C 1
ATOM 869 O O . ILE A 1 106 ? 20.998 -6.318 -4.343 1.00 85.69 106 ILE A O 1
ATOM 873 N N . TRP A 1 107 ? 20.011 -5.924 -2.368 1.00 86.12 107 TRP A N 1
ATOM 874 C CA . TRP A 1 107 ? 19.214 -7.157 -2.384 1.00 86.12 107 TRP A CA 1
ATOM 875 C C . TRP A 1 107 ? 18.361 -7.325 -3.659 1.00 86.12 107 TRP A C 1
ATOM 877 O O . TRP A 1 107 ? 18.117 -8.445 -4.106 1.00 86.12 107 TRP A O 1
ATOM 887 N N . SER A 1 108 ? 17.907 -6.219 -4.267 1.00 81.81 108 SER A N 1
ATOM 888 C CA . SER A 1 108 ? 17.076 -6.236 -5.477 1.00 81.81 108 SER A CA 1
ATOM 889 C C . SER A 1 108 ? 17.788 -6.873 -6.671 1.00 81.81 108 SER A C 1
ATOM 891 O O . SER A 1 108 ? 17.122 -7.337 -7.595 1.00 81.81 108 SER A O 1
ATOM 893 N N . LEU A 1 109 ? 19.122 -6.941 -6.644 1.00 85.62 109 LEU A N 1
ATOM 894 C CA . LEU A 1 109 ? 19.908 -7.621 -7.665 1.00 85.62 109 LEU A CA 1
ATOM 895 C C . LEU A 1 109 ? 19.628 -9.129 -7.673 1.00 85.62 109 LEU A C 1
ATOM 897 O O . LEU A 1 109 ? 19.422 -9.703 -8.739 1.00 85.62 109 LEU A O 1
ATOM 901 N N . TYR A 1 110 ? 19.467 -9.744 -6.497 1.00 89.25 110 TYR A N 1
ATOM 902 C CA . TYR A 1 110 ? 19.094 -11.156 -6.395 1.00 89.25 110 TYR A CA 1
ATOM 903 C C . TYR A 1 110 ? 17.683 -11.428 -6.921 1.00 89.25 110 TYR A C 1
ATOM 905 O O . TYR A 1 110 ? 17.430 -12.458 -7.544 1.00 89.25 110 TYR A O 1
ATOM 913 N N . LYS A 1 111 ? 16.760 -10.478 -6.719 1.00 83.56 111 LYS A N 1
ATOM 914 C CA . LYS A 1 111 ? 15.415 -10.542 -7.308 1.00 83.56 111 LYS A CA 1
ATOM 915 C C . LYS A 1 111 ? 15.476 -10.498 -8.834 1.00 83.56 111 LYS A C 1
ATOM 917 O O . LYS A 1 111 ? 14.801 -11.286 -9.483 1.00 83.56 111 LYS A O 1
ATOM 922 N N . SER A 1 112 ? 16.285 -9.594 -9.382 1.00 76.81 112 SER A N 1
ATOM 923 C CA . SER A 1 112 ? 16.432 -9.406 -10.826 1.00 76.81 112 SER A CA 1
ATOM 924 C C . SER A 1 112 ? 17.101 -10.590 -11.524 1.00 76.81 112 SER A C 1
ATOM 926 O O . SER A 1 112 ? 16.708 -10.906 -12.640 1.00 76.81 112 SER A O 1
ATOM 928 N N . ARG A 1 113 ? 18.123 -11.201 -10.912 1.00 82.50 113 ARG A N 1
ATOM 929 C CA . ARG A 1 113 ? 18.964 -12.212 -11.576 1.00 82.50 113 ARG A CA 1
ATOM 930 C C . ARG A 1 113 ? 18.577 -13.655 -11.279 1.00 82.50 113 ARG A C 1
ATOM 932 O O . ARG A 1 113 ? 18.603 -14.486 -12.173 1.00 82.50 113 ARG A O 1
ATOM 939 N N . PHE A 1 114 ? 18.141 -13.938 -10.054 1.00 86.69 114 PHE A N 1
ATOM 940 C CA . PHE A 1 114 ? 17.799 -15.300 -9.629 1.00 86.69 114 PHE A CA 1
ATOM 941 C C . PHE A 1 114 ? 16.294 -15.482 -9.390 1.00 86.69 114 PHE A C 1
ATOM 943 O O . PHE A 1 114 ? 15.850 -16.560 -9.014 1.00 86.69 114 PHE A O 1
ATOM 950 N N . GLY A 1 115 ? 15.481 -14.435 -9.575 1.00 79.44 115 GLY A N 1
ATOM 951 C CA . GLY A 1 115 ? 14.047 -14.464 -9.268 1.00 79.44 115 GLY A CA 1
ATOM 952 C C . GLY A 1 115 ? 13.728 -14.347 -7.773 1.00 79.44 115 GLY A C 1
ATOM 953 O O . GLY A 1 115 ? 12.579 -14.528 -7.376 1.00 79.44 115 GLY A O 1
ATOM 954 N N . GLY A 1 116 ? 14.718 -14.033 -6.933 1.00 85.81 116 GLY A N 1
ATOM 955 C CA . GLY A 1 116 ? 14.541 -13.833 -5.496 1.00 85.81 116 GLY A CA 1
ATOM 956 C C . GLY A 1 116 ? 15.732 -14.312 -4.673 1.00 85.81 116 GLY A C 1
ATOM 957 O O . GLY A 1 116 ? 16.584 -15.056 -5.150 1.00 85.81 116 GLY A O 1
ATOM 958 N N . LEU A 1 117 ? 15.771 -13.896 -3.404 1.00 89.38 117 LEU A N 1
ATOM 959 C CA . LEU A 1 117 ? 16.830 -14.301 -2.476 1.00 89.38 117 LEU A CA 1
ATOM 960 C C . LEU A 1 117 ? 16.781 -15.807 -2.163 1.00 89.38 117 LEU A C 1
ATOM 962 O O . LEU A 1 117 ? 17.829 -16.413 -2.003 1.00 89.38 117 LEU A O 1
ATOM 966 N N . ILE A 1 118 ? 15.587 -16.410 -2.114 1.00 86.56 118 ILE A N 1
ATOM 967 C CA . ILE A 1 118 ? 15.416 -17.854 -1.864 1.00 86.56 118 ILE A CA 1
ATOM 968 C C . ILE A 1 118 ? 16.113 -18.665 -2.962 1.00 86.56 118 ILE A C 1
ATOM 970 O O . ILE A 1 118 ? 17.029 -19.426 -2.678 1.00 86.56 118 ILE A O 1
ATOM 974 N N . LYS A 1 119 ? 15.780 -18.400 -4.229 1.00 87.94 119 LYS A N 1
ATOM 975 C CA . LYS A 1 119 ? 16.427 -19.053 -5.374 1.00 87.94 119 LYS A CA 1
ATOM 976 C C . LYS A 1 119 ? 17.933 -18.804 -5.415 1.00 87.94 119 LYS A C 1
ATOM 978 O O . LYS A 1 119 ? 18.698 -19.725 -5.658 1.00 87.94 119 LYS A O 1
ATOM 983 N N . ALA A 1 120 ? 18.387 -17.583 -5.126 1.00 91.69 120 ALA A N 1
ATOM 984 C CA . ALA A 1 120 ? 19.821 -17.298 -5.058 1.00 91.69 120 ALA A CA 1
ATOM 985 C C . ALA A 1 120 ? 20.547 -18.155 -4.002 1.00 91.69 120 ALA A C 1
ATOM 987 O O . ALA A 1 120 ? 21.660 -18.609 -4.239 1.00 91.69 120 ALA A O 1
ATOM 988 N N . LYS A 1 121 ? 19.919 -18.422 -2.851 1.00 90.94 121 LYS A N 1
ATOM 989 C CA . LYS A 1 121 ? 20.467 -19.330 -1.833 1.00 90.94 121 LYS A CA 1
ATOM 990 C C . LYS A 1 121 ? 20.541 -20.771 -2.336 1.00 90.94 121 LYS A C 1
ATOM 992 O O . LYS A 1 121 ? 21.558 -21.425 -2.122 1.00 90.94 121 LYS A O 1
ATOM 997 N N . GLU A 1 122 ? 19.513 -21.236 -3.044 1.00 89.00 122 GLU A N 1
ATOM 998 C CA . GLU A 1 122 ? 19.510 -22.559 -3.682 1.00 89.00 122 GLU A CA 1
ATOM 999 C C . GLU A 1 122 ? 20.658 -22.689 -4.694 1.00 89.00 122 GLU A C 1
ATOM 1001 O O . GLU A 1 122 ? 21.437 -23.637 -4.614 1.00 89.00 122 GLU A O 1
ATOM 1006 N N . PHE A 1 123 ? 20.841 -21.695 -5.574 1.00 89.31 123 PHE A N 1
ATOM 1007 C CA . PHE A 1 123 ? 21.975 -21.631 -6.508 1.00 89.31 123 PHE A CA 1
ATOM 1008 C C . PHE A 1 123 ? 23.329 -21.562 -5.791 1.00 89.31 123 PHE A C 1
ATOM 1010 O O . PHE A 1 123 ? 24.320 -22.111 -6.268 1.00 89.31 123 PHE A O 1
ATOM 1017 N N . ALA A 1 124 ? 23.382 -20.937 -4.615 1.00 90.00 124 ALA A N 1
ATOM 1018 C CA . ALA A 1 124 ? 24.563 -20.930 -3.763 1.00 90.00 124 ALA A CA 1
ATOM 1019 C C . ALA A 1 124 ? 24.774 -22.268 -3.022 1.00 90.00 124 ALA A C 1
ATOM 1021 O O . ALA A 1 124 ? 25.700 -22.373 -2.221 1.00 90.00 124 ALA A O 1
ATOM 1022 N N . GLY A 1 125 ? 23.958 -23.300 -3.250 1.00 87.31 125 GLY A N 1
ATOM 1023 C CA . GLY A 1 125 ? 24.072 -24.586 -2.556 1.00 87.31 125 GLY A CA 1
ATOM 1024 C C . GLY A 1 125 ? 23.746 -24.501 -1.062 1.00 87.31 125 GLY A C 1
ATOM 1025 O O . GLY A 1 125 ? 24.114 -25.389 -0.293 1.00 87.31 125 GLY A O 1
ATOM 1026 N N . MET A 1 126 ? 23.067 -23.436 -0.632 1.00 84.75 126 MET A N 1
ATOM 1027 C CA . MET A 1 126 ? 22.593 -23.303 0.736 1.00 84.75 126 MET A CA 1
ATOM 1028 C C . MET A 1 126 ? 21.331 -24.140 0.892 1.00 84.75 126 MET A C 1
ATOM 1030 O O . MET A 1 126 ? 20.282 -23.819 0.336 1.00 84.75 126 MET A O 1
ATOM 1034 N N . LYS A 1 127 ? 21.412 -25.209 1.680 1.00 67.25 127 LYS A N 1
ATOM 1035 C CA . LYS A 1 127 ? 20.213 -25.921 2.118 1.00 67.25 127 LYS A CA 1
ATOM 1036 C C . LYS A 1 127 ? 19.484 -25.030 3.117 1.00 67.25 127 LYS A C 1
ATOM 1038 O O . LYS A 1 127 ? 20.054 -24.661 4.144 1.00 67.25 127 LYS A O 1
ATOM 1043 N N . GLU A 1 128 ? 18.234 -24.674 2.833 1.00 58.75 128 GLU A N 1
ATOM 1044 C CA . GLU A 1 128 ? 17.377 -24.154 3.891 1.00 58.75 128 GLU A CA 1
ATOM 1045 C C . GLU A 1 128 ? 17.272 -25.227 4.978 1.00 58.75 128 GLU A C 1
ATOM 1047 O O . GLU A 1 128 ? 16.891 -26.371 4.712 1.00 58.75 128 GLU A O 1
ATOM 1052 N N . ASN A 1 129 ? 17.584 -24.860 6.222 1.00 47.84 129 ASN A N 1
ATOM 1053 C CA . ASN A 1 129 ? 17.009 -25.583 7.343 1.00 47.84 129 ASN A CA 1
ATOM 1054 C C . ASN A 1 129 ? 15.502 -25.419 7.183 1.00 47.84 129 ASN A C 1
ATOM 1056 O O . ASN A 1 129 ? 14.995 -24.313 7.363 1.00 47.84 129 ASN A O 1
ATOM 1060 N N . LYS A 1 130 ? 14.805 -26.496 6.804 1.00 42.06 130 LYS A N 1
ATOM 1061 C CA . LYS A 1 130 ? 13.342 -26.561 6.774 1.00 42.06 130 LYS A CA 1
ATOM 1062 C C . LYS A 1 130 ? 12.800 -26.332 8.192 1.00 42.06 130 LYS A C 1
ATOM 1064 O O . LYS A 1 130 ? 12.403 -27.262 8.882 1.00 42.06 130 LYS A O 1
ATOM 1069 N N . ARG A 1 131 ? 12.789 -25.083 8.644 1.00 40.81 131 ARG A N 1
ATOM 1070 C CA . ARG A 1 131 ? 11.944 -24.568 9.718 1.00 40.81 131 ARG A CA 1
ATOM 1071 C C . ARG A 1 131 ? 11.056 -23.537 9.046 1.00 40.81 131 ARG A C 1
ATOM 1073 O O . ARG A 1 131 ? 11.474 -22.418 8.782 1.00 40.81 131 ARG A O 1
ATOM 1080 N N . GLY A 1 132 ? 9.885 -24.014 8.645 1.00 37.16 132 GLY A N 1
ATOM 1081 C CA . GLY A 1 132 ? 8.973 -23.309 7.751 1.00 37.16 132 GLY A CA 1
ATOM 1082 C C . GLY A 1 132 ? 8.085 -24.232 6.914 1.00 37.16 132 GLY A C 1
ATOM 1083 O O . GLY A 1 132 ? 7.321 -23.746 6.092 1.00 37.16 132 GLY A O 1
ATOM 1084 N N . ALA A 1 133 ? 8.133 -25.555 7.113 1.00 33.62 133 ALA A N 1
ATOM 1085 C CA . ALA A 1 133 ? 6.943 -26.356 6.861 1.00 33.62 133 ALA A CA 1
ATOM 1086 C C . ALA A 1 133 ? 5.915 -25.927 7.913 1.00 33.62 133 ALA A C 1
ATOM 1088 O O . ALA A 1 133 ? 6.143 -26.134 9.107 1.00 33.62 133 ALA A O 1
ATOM 1089 N N . TYR A 1 134 ? 4.824 -25.289 7.493 1.00 35.53 134 TYR A N 1
ATOM 1090 C CA . TYR A 1 134 ? 3.632 -25.191 8.325 1.00 35.53 134 TYR A CA 1
ATOM 1091 C C . TYR A 1 134 ? 3.240 -26.627 8.686 1.00 35.53 134 TYR A C 1
ATOM 1093 O O . TYR A 1 134 ? 2.664 -27.340 7.869 1.00 35.53 134 TYR A O 1
ATOM 1101 N N . LYS A 1 135 ? 3.619 -27.083 9.887 1.00 31.12 135 LYS A N 1
ATOM 1102 C CA . LYS A 1 135 ? 3.006 -28.262 10.491 1.00 31.12 135 LYS A CA 1
ATOM 1103 C C . LYS A 1 135 ? 1.520 -27.938 10.578 1.00 31.12 135 LYS A C 1
ATOM 1105 O O . LYS A 1 135 ? 1.142 -26.984 11.257 1.00 31.12 135 LYS A O 1
ATOM 1110 N N . THR A 1 136 ? 0.699 -28.700 9.871 1.00 35.03 136 THR A N 1
ATOM 1111 C CA . THR A 1 136 ? -0.732 -28.813 10.139 1.00 35.03 136 THR A CA 1
ATOM 1112 C C . THR A 1 136 ? -0.873 -29.094 11.635 1.00 35.03 136 THR A C 1
ATOM 1114 O O . THR A 1 136 ? -0.356 -30.093 1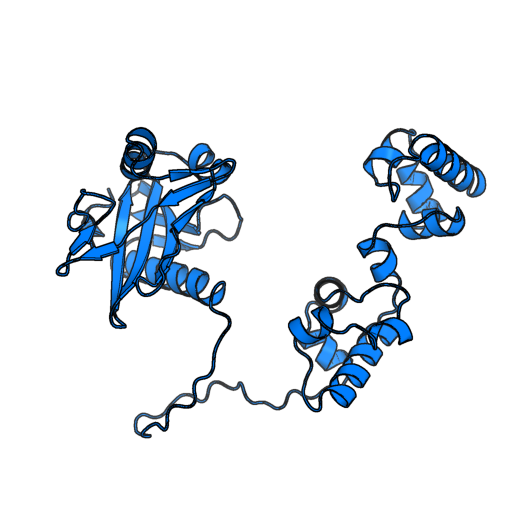2.132 1.00 35.03 136 THR A O 1
ATOM 1117 N N . ARG A 1 137 ? -1.433 -28.134 12.374 1.00 38.81 137 ARG A N 1
ATOM 1118 C CA . ARG A 1 137 ? -1.468 -28.152 13.839 1.00 38.81 137 ARG A CA 1
ATOM 1119 C C . ARG A 1 137 ? -2.608 -29.054 14.300 1.00 38.81 137 ARG A C 1
ATOM 1121 O O . ARG A 1 137 ? -3.770 -28.738 14.062 1.00 38.81 137 ARG A O 1
ATOM 1128 N N . THR A 1 138 ? -2.279 -30.160 14.956 1.00 34.50 138 THR A N 1
ATOM 1129 C CA . THR A 1 138 ? -3.210 -30.898 15.814 1.00 34.50 138 THR A CA 1
ATOM 1130 C C . THR A 1 138 ? -3.524 -30.041 17.042 1.00 34.50 138 THR A C 1
ATOM 1132 O O . THR A 1 138 ? -2.632 -29.417 17.614 1.00 34.50 138 THR A O 1
ATOM 1135 N N . ALA A 1 139 ? -4.799 -29.968 17.417 1.00 33.56 139 ALA A N 1
ATOM 1136 C CA . ALA A 1 139 ? -5.259 -29.227 18.585 1.00 33.56 139 ALA A CA 1
ATOM 1137 C C . ALA A 1 139 ? -4.732 -29.877 19.878 1.00 33.56 139 ALA A C 1
ATOM 1139 O O . ALA A 1 139 ? -4.941 -31.074 20.065 1.00 33.56 139 ALA A O 1
ATOM 1140 N N . GLY A 1 140 ? -4.085 -29.104 20.763 1.00 41.62 140 GLY A N 1
ATOM 1141 C CA . GLY A 1 140 ? -3.880 -29.536 22.154 1.00 41.62 140 GLY A CA 1
ATOM 1142 C C . GLY A 1 140 ? -2.575 -29.185 22.876 1.00 41.62 140 GLY A C 1
ATOM 1143 O O . GLY A 1 140 ? -2.438 -29.615 24.015 1.00 41.62 140 GLY A O 1
ATOM 1144 N N . GLU A 1 141 ? -1.624 -28.437 22.310 1.00 32.31 141 GLU A N 1
ATOM 1145 C CA . GLU A 1 141 ? -0.382 -28.110 23.042 1.00 32.31 141 GLU A CA 1
ATOM 1146 C C . GLU A 1 141 ? -0.404 -26.685 23.623 1.00 32.31 141 GLU A C 1
ATOM 1148 O O . GLU A 1 141 ? -0.580 -25.703 22.900 1.00 32.31 141 GLU A O 1
ATOM 1153 N N . ASN A 1 142 ? -0.248 -26.600 24.951 1.00 34.31 142 ASN A N 1
ATOM 1154 C CA . ASN A 1 142 ? -0.142 -25.365 25.730 1.00 34.31 142 ASN A CA 1
ATOM 1155 C C . ASN A 1 142 ? 1.161 -24.614 25.408 1.00 34.31 142 ASN A C 1
ATOM 1157 O O . ASN A 1 142 ? 2.219 -25.220 25.246 1.00 34.31 142 ASN A O 1
ATOM 1161 N N . PHE A 1 143 ? 1.064 -23.287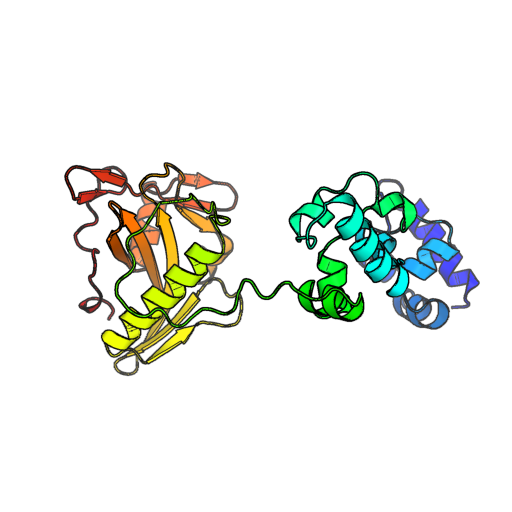 25.327 1.00 37.09 143 PHE A N 1
ATOM 1162 C CA . PHE A 1 143 ? 2.139 -22.378 24.933 1.00 37.09 143 PHE A CA 1
ATOM 1163 C C . PHE A 1 143 ? 3.073 -22.022 26.101 1.00 37.09 143 PHE A C 1
ATOM 1165 O O . PHE A 1 143 ? 2.602 -21.724 27.195 1.00 37.09 143 PHE A O 1
ATOM 1172 N N . GLU A 1 144 ? 4.374 -21.906 25.818 1.00 34.12 144 GLU A N 1
ATOM 1173 C CA . GLU A 1 144 ? 5.210 -20.848 26.398 1.00 34.12 144 GLU A CA 1
ATOM 1174 C C . GLU A 1 144 ? 5.430 -19.783 25.307 1.00 34.12 144 GLU A C 1
ATOM 1176 O O . GLU A 1 144 ? 5.890 -20.091 24.203 1.00 34.12 144 GLU A O 1
ATOM 1181 N N . GLU A 1 145 ? 5.023 -18.540 25.578 1.00 34.12 145 GLU A N 1
ATOM 1182 C CA . GLU A 1 145 ? 5.115 -17.410 24.646 1.00 34.12 145 GLU A CA 1
ATOM 1183 C C . GLU A 1 145 ? 6.567 -16.938 24.488 1.00 34.12 145 GLU A C 1
ATOM 1185 O O . GLU A 1 145 ? 7.118 -16.237 25.333 1.00 34.12 145 GLU A O 1
ATOM 1190 N N . GLY A 1 146 ? 7.190 -17.290 23.363 1.00 32.94 146 GLY A N 1
ATOM 1191 C CA . GLY A 1 146 ? 8.364 -16.588 22.849 1.00 32.94 146 GLY A CA 1
ATOM 1192 C C . GLY A 1 146 ? 7.935 -15.546 21.818 1.00 32.94 146 GLY A C 1
ATOM 1193 O O . GLY A 1 146 ? 7.445 -15.912 20.750 1.00 32.94 146 GLY A O 1
ATOM 1194 N N . GLU A 1 147 ? 8.114 -14.257 22.122 1.00 36.25 147 GLU A N 1
ATOM 1195 C CA . GLU A 1 147 ? 7.813 -13.135 21.221 1.00 36.25 147 GLU A CA 1
ATOM 1196 C C . GLU A 1 147 ? 8.635 -13.205 19.920 1.00 36.25 147 GLU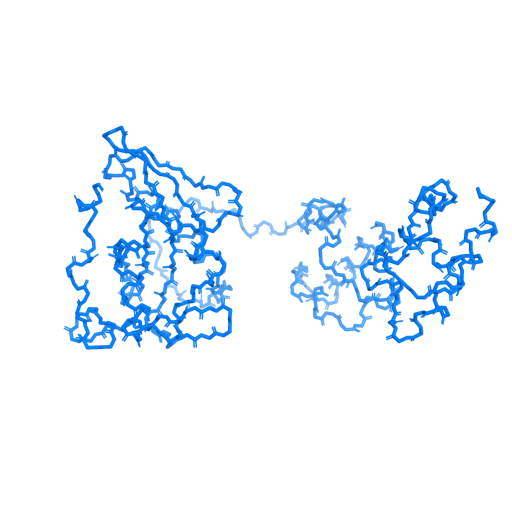 A C 1
ATOM 1198 O O . GLU A 1 147 ? 9.773 -12.737 19.831 1.00 36.25 147 GLU A O 1
ATOM 1203 N N . GLU A 1 148 ? 8.043 -13.746 18.857 1.00 36.19 148 GLU A N 1
ATOM 1204 C CA . GLU A 1 148 ? 8.584 -13.613 17.507 1.00 36.19 148 GLU A CA 1
ATOM 1205 C C . GLU A 1 148 ? 8.122 -12.271 16.909 1.00 36.19 148 GLU A C 1
ATOM 1207 O O . GLU A 1 148 ? 7.027 -12.135 16.359 1.00 36.19 148 GLU A O 1
ATOM 1212 N N . VAL A 1 149 ? 8.957 -11.234 17.034 1.00 37.91 149 VAL A N 1
ATOM 1213 C CA . VAL A 1 149 ? 8.672 -9.894 16.491 1.00 37.91 149 VAL A CA 1
ATOM 1214 C C . VAL A 1 149 ? 8.774 -9.912 14.959 1.00 37.91 149 VAL A C 1
ATOM 1216 O O . VAL A 1 149 ? 9.826 -9.672 14.361 1.00 37.91 149 VAL A O 1
ATOM 1219 N N . LEU A 1 150 ? 7.653 -10.203 14.296 1.00 41.78 150 LEU A N 1
ATOM 1220 C CA . LEU A 1 150 ? 7.515 -10.134 12.840 1.00 41.78 150 LEU A CA 1
ATOM 1221 C C . LEU A 1 150 ? 7.493 -8.666 12.344 1.00 41.78 150 LEU A C 1
ATOM 1223 O O . LEU A 1 150 ? 6.931 -7.790 13.006 1.00 41.78 150 LEU A O 1
ATOM 1227 N N . PRO A 1 151 ? 8.054 -8.354 11.154 1.00 39.44 151 PRO A N 1
ATOM 1228 C CA . PRO A 1 151 ? 8.075 -6.989 10.628 1.00 39.44 151 PRO A CA 1
ATOM 1229 C C . PRO A 1 151 ? 6.654 -6.446 10.370 1.00 39.44 151 PRO A C 1
ATOM 1231 O O . PRO A 1 151 ? 5.958 -6.867 9.444 1.00 39.44 151 PRO A O 1
ATOM 1234 N N . LYS A 1 152 ? 6.257 -5.463 11.187 1.00 49.56 152 LYS A N 1
ATOM 1235 C CA . LYS A 1 152 ? 4.879 -4.997 11.448 1.00 49.56 152 LYS A CA 1
ATOM 1236 C C . LYS A 1 152 ? 4.082 -4.330 10.311 1.00 49.56 152 LYS A C 1
ATOM 1238 O O . LYS A 1 152 ? 2.938 -3.978 10.554 1.00 49.56 152 LYS A O 1
ATOM 1243 N N . ASN A 1 153 ? 4.587 -4.152 9.085 1.00 57.16 153 ASN A N 1
ATOM 1244 C CA . ASN A 1 153 ? 3.890 -3.252 8.138 1.00 57.16 153 ASN A CA 1
ATOM 1245 C C . ASN A 1 153 ? 3.316 -3.912 6.873 1.00 57.16 153 ASN A C 1
ATOM 1247 O O . ASN A 1 153 ? 2.171 -3.642 6.525 1.00 57.16 153 ASN A O 1
ATOM 1251 N N . ARG A 1 154 ? 4.060 -4.775 6.164 1.00 62.25 154 ARG A N 1
ATOM 1252 C CA . ARG A 1 154 ? 3.572 -5.304 4.871 1.00 62.25 154 ARG A CA 1
ATOM 1253 C C . ARG A 1 154 ? 2.570 -6.446 5.028 1.00 62.25 154 ARG A C 1
ATOM 1255 O O . ARG A 1 154 ? 1.591 -6.500 4.295 1.00 62.25 154 ARG A O 1
ATOM 1262 N N . TYR A 1 155 ? 2.817 -7.344 5.979 1.00 83.50 155 TYR A N 1
ATOM 1263 C CA . TYR A 1 155 ? 1.950 -8.501 6.201 1.00 83.50 155 TYR A CA 1
ATOM 1264 C C . TYR A 1 155 ? 0.578 -8.098 6.733 1.00 83.50 155 TYR A C 1
ATOM 1266 O O . TYR A 1 155 ? -0.415 -8.694 6.346 1.00 83.50 155 TYR A O 1
ATOM 1274 N N . TRP A 1 156 ? 0.514 -7.048 7.554 1.00 87.44 156 TRP A N 1
ATOM 1275 C CA . TRP A 1 156 ? -0.741 -6.555 8.112 1.00 87.44 156 TRP A CA 1
ATOM 1276 C C . TRP A 1 156 ? -1.644 -5.907 7.062 1.00 87.44 156 TRP A C 1
ATOM 1278 O O . TRP A 1 156 ? -2.845 -6.147 7.085 1.00 87.44 156 TRP A O 1
ATOM 1288 N N . GLY A 1 157 ? -1.073 -5.161 6.108 1.00 89.50 157 GLY A N 1
ATOM 1289 C CA . GLY A 1 157 ? -1.826 -4.634 4.964 1.00 89.50 157 GLY A CA 1
ATOM 1290 C C . GLY A 1 157 ? -2.430 -5.755 4.116 1.00 89.50 157 GLY A C 1
ATOM 1291 O O . GLY A 1 157 ? -3.644 -5.821 3.967 1.00 89.50 157 GLY A O 1
ATOM 1292 N N . ALA A 1 158 ? -1.602 -6.709 3.679 1.00 90.94 158 ALA A N 1
ATOM 1293 C CA . ALA A 1 158 ? -2.070 -7.850 2.889 1.00 90.94 158 ALA A CA 1
ATOM 1294 C C . ALA A 1 158 ? -3.081 -8.731 3.650 1.00 90.94 158 ALA A C 1
ATOM 1296 O O . ALA A 1 158 ? -4.059 -9.200 3.077 1.00 90.94 158 ALA A O 1
ATOM 1297 N N . ALA A 1 159 ? -2.876 -8.942 4.954 1.00 91.88 159 ALA A N 1
ATOM 1298 C CA . ALA A 1 159 ? -3.814 -9.686 5.788 1.00 91.88 159 ALA A CA 1
ATOM 1299 C C . ALA A 1 159 ? -5.153 -8.954 5.942 1.00 91.88 159 ALA A C 1
ATOM 1301 O O . ALA A 1 159 ? -6.192 -9.606 5.967 1.00 91.88 159 ALA A O 1
ATOM 1302 N N . ALA A 1 160 ? -5.143 -7.623 6.042 1.00 94.25 160 ALA A N 1
ATOM 1303 C CA . ALA A 1 160 ? -6.361 -6.823 6.071 1.00 94.25 160 ALA A CA 1
ATOM 1304 C C . ALA A 1 160 ? -7.103 -6.882 4.729 1.00 94.25 160 ALA A C 1
ATOM 1306 O O . ALA A 1 160 ? -8.310 -7.091 4.729 1.00 94.25 160 ALA A O 1
ATOM 1307 N N . GLU A 1 161 ? -6.397 -6.775 3.601 1.00 95.50 161 GLU A N 1
ATOM 1308 C CA . GLU A 1 161 ? -6.984 -6.913 2.259 1.00 95.50 161 GLU A CA 1
ATOM 1309 C C . GLU A 1 161 ? -7.643 -8.285 2.061 1.00 95.50 161 GLU A C 1
ATOM 1311 O O . GLU A 1 161 ? -8.787 -8.360 1.624 1.00 95.50 161 GLU A O 1
ATOM 1316 N N . LEU A 1 162 ? -6.960 -9.373 2.433 1.00 96.12 162 LEU A N 1
ATOM 1317 C CA . LEU A 1 162 ? -7.527 -10.725 2.359 1.00 96.12 162 LEU A CA 1
ATOM 1318 C C . LEU A 1 162 ? -8.727 -10.907 3.295 1.00 96.12 162 LEU A C 1
ATOM 1320 O O . LEU A 1 162 ? -9.681 -11.592 2.936 1.00 96.12 162 LEU A O 1
ATOM 1324 N N . HIS A 1 163 ? -8.695 -10.294 4.481 1.00 96.38 163 HIS A N 1
ATOM 1325 C CA . HIS A 1 163 ? -9.806 -10.361 5.427 1.00 96.38 163 HIS A CA 1
ATOM 1326 C C . HIS A 1 163 ? -11.041 -9.648 4.872 1.00 96.38 163 HIS A C 1
ATOM 1328 O O . HIS A 1 163 ? -12.113 -10.234 4.829 1.00 96.38 163 HIS A O 1
ATOM 1334 N N . VAL A 1 164 ? -10.870 -8.429 4.356 1.00 97.94 164 VAL A N 1
ATOM 1335 C CA . VAL A 1 164 ? -11.949 -7.675 3.703 1.00 97.94 164 VAL A CA 1
ATOM 1336 C C . VAL A 1 164 ? -12.483 -8.416 2.480 1.00 97.94 164 VAL A C 1
ATOM 1338 O O . VAL A 1 164 ? -13.690 -8.449 2.271 1.00 97.94 164 VAL A O 1
ATOM 1341 N N . LEU A 1 165 ? -11.610 -9.038 1.683 1.00 97.88 165 LEU A N 1
ATOM 1342 C CA . LEU A 1 165 ? -12.042 -9.866 0.561 1.00 97.88 165 LEU A CA 1
ATOM 1343 C C . LEU A 1 165 ? -12.951 -11.010 1.030 1.00 97.88 165 LEU A C 1
ATOM 1345 O O . LEU A 1 165 ? -13.998 -11.230 0.430 1.00 97.88 165 LEU A O 1
ATOM 1349 N N . ALA A 1 166 ? -12.565 -11.718 2.094 1.00 97.75 166 ALA A N 1
ATOM 1350 C CA . ALA A 1 166 ? -13.369 -12.798 2.656 1.00 97.75 166 ALA A CA 1
ATOM 1351 C C . ALA A 1 166 ? -14.732 -12.295 3.158 1.00 97.75 166 ALA A C 1
ATOM 1353 O O . ALA A 1 166 ? -15.749 -12.898 2.825 1.00 97.75 166 ALA A O 1
ATOM 1354 N N . GLU A 1 167 ? -14.768 -11.171 3.878 1.00 97.56 167 GLU A N 1
ATOM 1355 C CA . GLU A 1 167 ? -16.017 -10.541 4.335 1.00 97.56 167 GLU A CA 1
ATOM 1356 C C . GLU A 1 167 ? -16.937 -10.180 3.162 1.00 97.56 167 GLU A C 1
ATOM 1358 O O . GLU A 1 167 ? -18.119 -10.518 3.160 1.00 97.56 167 GLU A O 1
ATOM 1363 N N . LEU A 1 168 ? -16.399 -9.568 2.103 1.00 97.56 168 LEU A N 1
ATOM 1364 C CA . LEU A 1 168 ? -17.171 -9.252 0.899 1.00 97.56 168 LEU A CA 1
ATOM 1365 C C . LEU A 1 168 ? -17.786 -10.513 0.269 1.00 97.56 168 LEU A C 1
ATOM 1367 O O . LEU A 1 168 ? -18.955 -10.492 -0.113 1.00 97.56 168 LEU A O 1
ATOM 1371 N N . LEU A 1 169 ? -17.038 -11.619 0.202 1.00 97.06 169 LEU A N 1
ATOM 1372 C CA . LEU A 1 169 ? -17.552 -12.900 -0.297 1.00 97.06 169 LEU A CA 1
ATOM 1373 C C . LEU A 1 169 ? -18.674 -13.457 0.601 1.00 97.06 169 LEU A C 1
ATOM 1375 O O . LEU A 1 169 ? -19.699 -13.894 0.078 1.00 97.06 169 LEU A O 1
ATOM 1379 N N . TYR A 1 170 ? -18.526 -13.397 1.932 1.00 97.19 170 TYR A N 1
ATOM 1380 C CA . TYR A 1 170 ? -19.585 -13.787 2.880 1.00 97.19 170 TYR A CA 1
ATOM 1381 C C . TYR A 1 170 ? -20.838 -12.916 2.760 1.00 97.19 170 TYR A C 1
ATOM 1383 O O . TYR A 1 170 ? -21.949 -13.392 2.983 1.00 97.19 170 TYR A O 1
ATOM 1391 N N . HIS A 1 171 ? -20.672 -11.662 2.345 1.00 95.50 171 HIS A N 1
ATOM 1392 C CA . HIS A 1 171 ? -21.755 -10.727 2.065 1.00 95.50 171 HIS A CA 1
ATOM 1393 C C . HIS A 1 171 ? -22.226 -10.749 0.599 1.00 95.50 171 HIS A C 1
ATOM 1395 O O . HIS A 1 171 ? -22.836 -9.783 0.134 1.00 95.50 171 HIS A O 1
ATOM 1401 N N . GLU A 1 172 ? -22.008 -11.860 -0.115 1.00 95.56 172 GLU A N 1
ATOM 1402 C CA . GLU A 1 172 ? -22.531 -12.149 -1.463 1.00 95.56 172 GLU A CA 1
ATOM 1403 C C . GLU A 1 172 ? -21.995 -11.233 -2.574 1.00 95.56 172 GLU A C 1
ATOM 1405 O O . GLU A 1 172 ? -22.595 -11.114 -3.646 1.00 95.56 172 GLU A O 1
ATOM 1410 N N . PHE A 1 173 ? -20.873 -10.558 -2.343 1.00 96.88 173 PHE A N 1
ATOM 1411 C CA . PHE A 1 173 ? -20.176 -9.874 -3.420 1.00 96.88 173 PHE A CA 1
ATOM 1412 C C . PHE A 1 173 ? -19.344 -10.879 -4.218 1.00 96.88 173 PHE A C 1
ATOM 1414 O O . PHE A 1 173 ? -18.677 -11.746 -3.662 1.00 96.88 173 PHE A O 1
ATOM 1421 N N . GLN A 1 174 ? -19.297 -10.708 -5.535 1.00 97.31 174 GLN A N 1
ATOM 1422 C CA . GLN A 1 174 ? -18.264 -11.312 -6.371 1.00 97.31 174 GLN A CA 1
ATOM 1423 C C . GLN A 1 174 ? -17.025 -10.422 -6.302 1.00 97.31 174 GLN A C 1
ATOM 1425 O O . GLN A 1 174 ? -16.965 -9.401 -6.986 1.00 97.31 174 GLN A O 1
ATOM 1430 N N . ALA A 1 175 ? -16.071 -10.765 -5.438 1.00 96.88 175 ALA A N 1
ATOM 1431 C CA . ALA A 1 175 ? -14.932 -9.911 -5.111 1.00 96.88 175 ALA A CA 1
ATOM 1432 C C . ALA A 1 175 ? -13.584 -10.525 -5.523 1.00 96.88 175 ALA A C 1
ATOM 1434 O O . ALA A 1 175 ? -13.405 -11.742 -5.494 1.00 96.88 175 ALA A O 1
ATOM 1435 N N . ALA A 1 176 ? -12.621 -9.673 -5.884 1.00 95.19 176 ALA A N 1
ATOM 1436 C CA . ALA A 1 176 ? -11.246 -10.058 -6.198 1.00 95.19 176 ALA A CA 1
ATOM 1437 C C . ALA A 1 176 ? -10.255 -8.923 -5.883 1.00 95.19 176 ALA A C 1
ATOM 1439 O O . ALA A 1 176 ? -10.576 -7.743 -6.041 1.00 95.19 176 ALA A O 1
ATOM 1440 N N . ASN A 1 177 ? -9.024 -9.268 -5.487 1.00 92.00 177 ASN A N 1
ATOM 1441 C CA . ASN A 1 177 ? -7.942 -8.285 -5.378 1.00 92.00 177 ASN A CA 1
ATOM 1442 C C . ASN A 1 177 ? -7.587 -7.702 -6.751 1.00 92.00 177 ASN A C 1
ATOM 1444 O O . ASN A 1 177 ? -7.554 -8.417 -7.755 1.00 92.00 177 ASN A O 1
ATOM 1448 N N . ILE A 1 178 ? -7.246 -6.416 -6.783 1.00 86.00 178 ILE A N 1
ATOM 1449 C CA . ILE A 1 178 ? -6.755 -5.747 -7.986 1.00 86.00 178 ILE A CA 1
ATOM 1450 C C . ILE A 1 178 ? -5.238 -5.988 -8.080 1.00 86.00 178 ILE A C 1
ATOM 1452 O O . ILE A 1 178 ? -4.488 -5.541 -7.215 1.00 86.00 178 ILE A O 1
ATOM 1456 N N . PRO A 1 179 ? -4.738 -6.688 -9.115 1.00 71.12 179 PRO A N 1
ATOM 1457 C CA . PRO A 1 179 ? -3.325 -7.071 -9.196 1.00 71.12 179 PRO A CA 1
ATOM 1458 C C . PRO A 1 179 ? -2.390 -5.912 -9.584 1.00 71.12 179 PRO A C 1
ATOM 1460 O O . PRO A 1 179 ? -1.169 -6.048 -9.501 1.00 71.12 179 PRO A O 1
ATOM 1463 N N . VAL A 1 180 ? -2.947 -4.790 -10.048 1.00 74.00 180 VAL A N 1
ATOM 1464 C CA . VAL A 1 180 ? -2.213 -3.609 -10.517 1.00 74.00 180 VAL A CA 1
ATOM 1465 C C . VAL A 1 180 ? -2.372 -2.447 -9.541 1.00 74.00 180 VAL A C 1
ATOM 1467 O O . VAL A 1 180 ? -3.469 -2.178 -9.066 1.00 74.00 180 VAL A O 1
ATOM 1470 N N . ASP A 1 181 ? -1.280 -1.726 -9.276 1.00 69.81 181 ASP A N 1
ATOM 1471 C CA . ASP A 1 181 ? -1.290 -0.559 -8.387 1.00 69.81 181 ASP A CA 1
ATOM 1472 C C . ASP A 1 181 ? -1.983 0.632 -9.067 1.00 69.81 181 ASP A C 1
ATOM 1474 O O . ASP A 1 181 ? -1.374 1.424 -9.791 1.00 69.81 181 ASP A O 1
ATOM 1478 N N . VAL A 1 182 ? -3.300 0.708 -8.882 1.00 72.06 182 VAL A N 1
ATOM 1479 C CA . VAL A 1 182 ? -4.156 1.809 -9.349 1.00 72.06 182 VAL A CA 1
ATOM 1480 C C . VAL A 1 182 ? -4.641 2.690 -8.200 1.00 72.06 182 VAL A C 1
ATOM 1482 O O . VAL A 1 182 ? -5.414 3.616 -8.440 1.00 72.06 182 VAL A O 1
ATOM 1485 N N . GLY A 1 183 ? -4.175 2.430 -6.974 1.00 80.12 183 GLY A N 1
ATOM 1486 C CA . GLY A 1 183 ? -4.655 3.109 -5.773 1.00 80.12 183 GLY A CA 1
ATOM 1487 C C . GLY A 1 183 ? -5.968 2.556 -5.207 1.00 80.12 183 GLY A C 1
ATOM 1488 O O . GLY A 1 183 ? -6.641 3.254 -4.460 1.00 80.12 183 GLY A O 1
ATOM 1489 N N . LEU A 1 184 ? -6.348 1.333 -5.585 1.00 88.94 184 LEU A N 1
ATOM 1490 C CA . LEU A 1 184 ? -7.488 0.580 -5.059 1.00 88.94 184 LEU A CA 1
ATOM 1491 C C . LEU A 1 184 ? -7.048 -0.876 -4.890 1.00 88.94 184 LEU A C 1
ATOM 1493 O O . LEU A 1 184 ? -6.268 -1.368 -5.707 1.00 88.94 184 LEU A O 1
ATOM 1497 N N . ASP A 1 185 ? -7.556 -1.560 -3.867 1.00 93.25 185 ASP A N 1
ATOM 1498 C CA . ASP A 1 185 ? -7.045 -2.879 -3.476 1.00 93.25 185 ASP A CA 1
ATOM 1499 C C . ASP A 1 185 ? -7.984 -4.018 -3.897 1.00 93.25 185 ASP A C 1
ATOM 1501 O O . ASP A 1 185 ? -7.523 -5.107 -4.246 1.00 93.25 185 ASP A O 1
ATOM 1505 N N . ILE A 1 186 ? -9.303 -3.788 -3.876 1.00 95.50 186 ILE A N 1
ATOM 1506 C CA . ILE A 1 186 ? -10.322 -4.813 -4.159 1.00 95.50 186 ILE A CA 1
ATOM 1507 C C . ILE A 1 186 ? -11.375 -4.259 -5.122 1.00 95.50 186 ILE A C 1
ATOM 1509 O O . ILE A 1 186 ? -11.846 -3.128 -4.981 1.00 95.50 186 ILE A O 1
ATOM 1513 N N . LEU A 1 187 ? -11.756 -5.086 -6.091 1.00 94.75 187 LEU A N 1
ATOM 1514 C CA . LEU A 1 187 ? -12.911 -4.915 -6.965 1.00 94.75 187 LEU A CA 1
ATOM 1515 C C . LEU A 1 187 ? -14.005 -5.871 -6.494 1.00 94.75 187 LEU A C 1
ATOM 1517 O O . LEU A 1 187 ? -13.714 -7.043 -6.255 1.00 94.75 187 LEU A O 1
ATOM 1521 N N . ALA A 1 188 ? -15.251 -5.410 -6.410 1.00 96.44 188 ALA A N 1
ATOM 1522 C CA . ALA A 1 188 ? -16.371 -6.304 -6.148 1.00 96.44 188 ALA A CA 1
ATOM 1523 C C . ALA A 1 188 ? -17.617 -5.957 -6.964 1.00 96.44 188 ALA A C 1
ATOM 1525 O O . ALA A 1 188 ? -17.856 -4.796 -7.290 1.00 96.44 188 ALA A O 1
ATOM 1526 N N . VAL A 1 189 ? -18.428 -6.965 -7.271 1.00 95.81 189 VAL A N 1
ATOM 1527 C CA . VAL A 1 189 ? -19.701 -6.815 -7.983 1.00 95.81 189 VAL A CA 1
ATOM 1528 C C . VAL A 1 189 ? -20.826 -7.411 -7.145 1.00 95.81 189 VAL A C 1
ATOM 1530 O O . VAL A 1 189 ? -20.725 -8.546 -6.685 1.00 95.81 189 VAL A O 1
ATOM 1533 N N . LYS A 1 190 ? -21.911 -6.656 -6.961 1.00 95.12 190 LYS A N 1
ATOM 1534 C CA . LYS A 1 190 ? -23.158 -7.135 -6.345 1.00 95.12 190 LYS A CA 1
ATOM 1535 C C . LYS A 1 190 ? -24.342 -6.457 -7.022 1.00 95.12 190 LYS A C 1
ATOM 1537 O O . LYS A 1 190 ? -24.279 -5.267 -7.315 1.00 95.12 190 LYS A O 1
ATOM 1542 N N . ASN A 1 191 ? -25.407 -7.208 -7.309 1.00 93.44 191 ASN A N 1
ATOM 1543 C CA . ASN A 1 191 ? -26.622 -6.697 -7.962 1.00 93.44 191 ASN A CA 1
ATOM 1544 C C . ASN A 1 191 ? -26.343 -5.903 -9.255 1.00 93.44 191 ASN A C 1
ATOM 1546 O O . ASN A 1 191 ? -26.906 -4.833 -9.473 1.00 93.44 191 ASN A O 1
ATOM 1550 N N . ASN A 1 192 ? -25.440 -6.418 -10.099 1.00 91.12 192 ASN A N 1
ATOM 1551 C CA . ASN A 1 192 ? -25.009 -5.787 -11.354 1.00 91.12 192 ASN A CA 1
ATOM 1552 C C . ASN A 1 192 ? -24.364 -4.391 -11.192 1.00 91.12 192 ASN A C 1
ATOM 1554 O O . ASN A 1 192 ? -24.268 -3.628 -12.153 1.00 91.12 192 ASN A O 1
ATOM 1558 N N . LYS A 1 193 ? -23.911 -4.051 -9.980 1.00 93.69 193 LYS A N 1
ATOM 1559 C CA . LYS A 1 193 ? -23.182 -2.821 -9.680 1.00 93.69 193 LYS A CA 1
ATOM 1560 C C . LYS A 1 193 ? -21.755 -3.143 -9.259 1.00 93.69 193 LYS A C 1
ATOM 1562 O O . LYS A 1 193 ? -21.515 -4.068 -8.484 1.00 93.69 193 LYS A O 1
ATOM 1567 N N . THR A 1 194 ? -20.819 -2.360 -9.785 1.00 94.06 194 THR A N 1
ATOM 1568 C CA . THR A 1 194 ? -19.387 -2.487 -9.507 1.00 94.06 194 THR A CA 1
ATOM 1569 C C . THR A 1 194 ? -18.966 -1.518 -8.412 1.00 94.06 194 THR A C 1
ATOM 1571 O O . THR A 1 194 ? -19.249 -0.319 -8.493 1.00 94.06 194 THR A O 1
ATOM 1574 N N . PHE A 1 195 ? -18.241 -2.047 -7.435 1.00 94.81 195 PHE A N 1
ATOM 1575 C CA . PHE A 1 195 ? -17.706 -1.360 -6.271 1.00 94.81 195 PHE A CA 1
ATOM 1576 C C . PHE A 1 195 ? -16.191 -1.510 -6.219 1.00 94.81 195 PHE A C 1
ATOM 1578 O O . PHE A 1 195 ? -15.630 -2.534 -6.618 1.00 94.81 195 PHE A O 1
ATOM 1585 N N . TYR A 1 196 ? -15.534 -0.489 -5.687 1.00 94.69 196 TYR A N 1
ATOM 1586 C CA . TYR A 1 196 ? -14.091 -0.468 -5.505 1.00 94.69 196 TYR A CA 1
ATOM 1587 C C . TYR A 1 196 ? -13.765 -0.163 -4.052 1.00 94.69 196 TYR A C 1
ATOM 1589 O O . TYR A 1 196 ? -14.387 0.709 -3.446 1.00 94.69 196 TYR A O 1
ATOM 1597 N N . PHE A 1 197 ? -12.763 -0.841 -3.504 1.00 95.50 197 PHE A N 1
ATOM 1598 C CA . PHE A 1 197 ? -12.386 -0.683 -2.106 1.00 95.50 197 PHE A CA 1
ATOM 1599 C C . PHE A 1 197 ? -10.903 -0.360 -1.975 1.00 95.50 197 PHE A C 1
ATOM 1601 O O . PHE A 1 197 ? -10.051 -1.023 -2.570 1.00 95.50 197 PHE A O 1
ATOM 1608 N N . GLN A 1 198 ? -10.597 0.636 -1.149 1.00 95.31 198 GLN A N 1
ATOM 1609 C CA . GLN A 1 198 ? -9.267 0.841 -0.590 1.00 95.31 198 GLN A CA 1
ATOM 1610 C C . GLN A 1 198 ? -9.287 0.387 0.870 1.00 95.31 198 GLN A C 1
ATOM 1612 O O . GLN A 1 198 ? -10.031 0.916 1.694 1.00 95.31 198 GLN A O 1
ATOM 1617 N N . VAL A 1 199 ? -8.424 -0.557 1.207 1.00 95.50 199 VAL A N 1
ATOM 1618 C CA . VAL A 1 199 ? -8.253 -1.108 2.544 1.00 95.50 199 VAL A CA 1
ATOM 1619 C C . VAL A 1 199 ? -7.066 -0.435 3.232 1.00 95.50 199 VAL A C 1
ATOM 1621 O O . VAL A 1 199 ? -6.011 -0.177 2.642 1.00 95.50 199 VAL A O 1
ATOM 1624 N N . LYS A 1 200 ? -7.227 -0.117 4.517 1.00 94.88 200 LYS A N 1
ATOM 1625 C CA . LYS A 1 200 ? -6.140 0.355 5.380 1.00 94.88 200 LYS A CA 1
ATOM 1626 C C . LYS A 1 200 ? -6.207 -0.355 6.722 1.00 94.88 200 LYS A C 1
ATOM 1628 O O . LYS A 1 200 ? -7.225 -0.324 7.400 1.00 94.88 200 LYS A O 1
ATOM 1633 N N . HIS A 1 201 ? -5.097 -0.967 7.115 1.00 94.44 201 HIS A N 1
ATOM 1634 C CA . HIS A 1 201 ? -4.947 -1.563 8.436 1.00 94.44 201 HIS A CA 1
ATOM 1635 C C . HIS A 1 201 ? -4.475 -0.5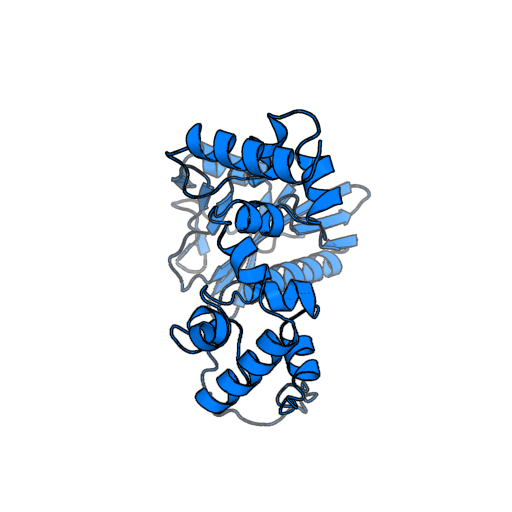21 9.453 1.00 94.44 201 HIS A C 1
ATOM 1637 O O . HIS A 1 201 ? -3.543 0.241 9.170 1.00 94.44 201 HIS A O 1
ATOM 1643 N N . LYS A 1 202 ? -5.049 -0.546 10.656 1.00 92.69 202 LYS A N 1
ATOM 1644 C CA . LYS A 1 202 ? -4.632 0.295 11.775 1.00 92.69 202 LYS A CA 1
ATOM 1645 C C . LYS A 1 202 ? -4.698 -0.478 13.091 1.00 92.69 202 LYS A C 1
ATOM 1647 O O . LYS A 1 202 ? -5.760 -0.911 13.510 1.00 92.69 202 LYS A O 1
ATOM 1652 N N . ASP A 1 203 ? -3.556 -0.586 13.760 1.00 91.44 203 ASP A N 1
ATOM 1653 C CA . ASP A 1 203 ? -3.496 -0.969 15.170 1.00 91.44 203 ASP A CA 1
ATOM 1654 C C . ASP A 1 203 ? -3.783 0.272 16.024 1.00 91.44 203 ASP A C 1
ATOM 1656 O O . ASP A 1 203 ? -3.121 1.301 15.848 1.00 91.44 203 ASP A O 1
ATOM 1660 N N . LEU A 1 204 ? -4.801 0.201 16.883 1.00 88.69 204 LEU A N 1
ATOM 1661 C CA . LEU A 1 204 ? -5.222 1.318 17.733 1.00 88.69 204 LEU A CA 1
ATOM 1662 C C . LEU A 1 204 ? -4.354 1.491 18.982 1.00 88.69 204 LEU A C 1
ATOM 1664 O O . LEU A 1 204 ? -4.418 2.546 19.606 1.00 88.69 204 LEU A O 1
ATOM 1668 N N . SER A 1 205 ? -3.513 0.509 19.327 1.00 85.00 205 SER A N 1
ATOM 1669 C CA . SER A 1 205 ? -2.477 0.697 20.356 1.00 85.00 205 SER A CA 1
ATOM 1670 C C . SER A 1 205 ? -1.374 1.662 19.902 1.00 85.00 205 SER A C 1
ATOM 1672 O O . SER A 1 205 ? -0.628 2.217 20.705 1.00 85.00 205 SER A O 1
ATOM 1674 N N . ASP A 1 206 ? -1.278 1.884 18.594 1.00 84.12 206 ASP A N 1
ATOM 1675 C CA . ASP A 1 206 ? -0.327 2.777 17.958 1.00 84.12 206 ASP A CA 1
ATOM 1676 C C . ASP A 1 206 ? -0.974 4.149 17.712 1.00 84.12 206 ASP A C 1
ATOM 1678 O O . ASP A 1 206 ? -2.104 4.243 17.244 1.00 84.12 206 ASP A O 1
ATOM 1682 N N . SER A 1 207 ? -0.257 5.242 17.961 1.00 81.94 207 SER A N 1
ATOM 1683 C CA . SER A 1 207 ? -0.766 6.611 17.779 1.00 81.94 207 SER A CA 1
ATOM 1684 C C . SER A 1 207 ? -0.641 7.140 16.343 1.00 81.94 207 SER A C 1
ATOM 1686 O O . SER A 1 207 ? -1.141 8.222 16.024 1.00 81.94 207 SER A O 1
ATOM 1688 N N . ARG A 1 208 ? 0.028 6.404 15.442 1.00 86.69 208 ARG A N 1
ATOM 1689 C CA . ARG A 1 208 ? 0.263 6.849 14.056 1.00 86.69 208 ARG A CA 1
ATOM 1690 C C . ARG A 1 208 ? -1.037 7.034 13.273 1.00 86.69 208 ARG A C 1
ATOM 1692 O O . ARG A 1 208 ? -1.894 6.159 13.268 1.00 86.69 208 ARG A O 1
ATOM 1699 N N . ALA A 1 209 ? -1.144 8.124 12.524 1.00 91.06 209 ALA A N 1
ATOM 1700 C CA . ALA A 1 209 ? -2.286 8.351 11.645 1.00 91.06 209 ALA A CA 1
ATOM 1701 C C . ALA A 1 209 ? -2.375 7.311 10.517 1.00 91.06 209 ALA A C 1
ATOM 1703 O O . ALA A 1 209 ? -1.363 6.797 10.028 1.00 91.06 209 ALA A O 1
ATOM 1704 N N . ILE A 1 210 ? -3.591 7.079 10.032 1.00 94.00 210 ILE A N 1
ATOM 1705 C CA . ILE A 1 210 ? -3.828 6.381 8.773 1.00 94.00 210 ILE A CA 1
ATOM 1706 C C . ILE A 1 210 ? -3.513 7.352 7.635 1.00 94.00 210 ILE A C 1
ATOM 1708 O O . ILE A 1 210 ? -4.092 8.433 7.548 1.00 94.00 210 ILE A O 1
ATOM 1712 N N . LYS A 1 211 ? -2.581 6.968 6.761 1.00 93.38 211 LYS A N 1
ATOM 1713 C CA . LYS A 1 211 ? -2.120 7.805 5.650 1.00 93.38 211 LYS A CA 1
ATOM 1714 C C . LYS A 1 211 ? -2.846 7.454 4.351 1.00 93.38 211 LYS A C 1
ATOM 1716 O O . LYS A 1 211 ? -2.776 6.314 3.887 1.00 93.38 211 LYS A O 1
ATOM 1721 N N . LEU A 1 212 ? -3.469 8.455 3.732 1.00 91.81 212 LEU A N 1
ATOM 1722 C CA . LEU A 1 212 ? -4.013 8.397 2.374 1.00 91.81 212 LEU A CA 1
ATOM 1723 C C . LEU A 1 212 ? -3.162 9.269 1.448 1.00 91.81 212 LEU A C 1
ATOM 1725 O O . LEU A 1 212 ? -2.974 10.454 1.708 1.00 91.81 212 LEU A O 1
ATOM 1729 N N . THR A 1 213 ? -2.629 8.705 0.366 1.00 91.06 213 THR A N 1
ATOM 1730 C CA . THR A 1 213 ? -1.859 9.478 -0.623 1.00 91.06 213 THR A CA 1
ATOM 1731 C C . THR A 1 213 ? -2.805 10.342 -1.454 1.00 91.06 213 THR A C 1
ATOM 1733 O O . THR A 1 213 ? -3.757 9.802 -2.022 1.00 91.06 213 THR A O 1
ATOM 1736 N N . LYS A 1 214 ? -2.521 11.646 -1.588 1.00 91.50 214 LYS A N 1
ATOM 1737 C CA . LYS A 1 214 ? -3.365 12.590 -2.349 1.00 91.50 214 LYS A CA 1
ATOM 1738 C C . LYS A 1 214 ? -3.610 12.130 -3.781 1.00 91.50 214 LYS A C 1
ATOM 1740 O O . LYS A 1 214 ? -4.750 12.020 -4.209 1.00 91.50 214 LYS A O 1
ATOM 1745 N N . SER A 1 215 ? -2.540 11.744 -4.476 1.00 86.56 215 SER A N 1
ATOM 1746 C CA . SER A 1 215 ? -2.619 11.295 -5.869 1.00 86.56 215 SER A CA 1
ATOM 1747 C C . SER A 1 215 ? -3.515 10.071 -6.072 1.00 86.56 215 SER A C 1
ATOM 1749 O O . SER A 1 215 ? -4.154 9.965 -7.114 1.00 86.56 215 SER A O 1
ATOM 1751 N N . SER A 1 216 ? -3.567 9.153 -5.100 1.00 85.19 216 SER A N 1
ATOM 1752 C CA . SER A 1 216 ? -4.470 7.999 -5.150 1.00 85.19 216 SER A CA 1
ATOM 1753 C C . SER A 1 216 ? -5.907 8.430 -4.867 1.00 85.19 216 SER A C 1
ATOM 1755 O O . SER A 1 216 ? -6.807 8.149 -5.657 1.00 85.19 216 SER A O 1
ATOM 1757 N N . PHE A 1 217 ? -6.105 9.170 -3.773 1.00 86.81 217 PHE A N 1
ATOM 1758 C CA . PHE A 1 217 ? -7.416 9.620 -3.313 1.00 86.81 217 PHE A CA 1
ATOM 1759 C C . PHE A 1 217 ? -8.148 10.451 -4.377 1.00 86.81 217 PHE A C 1
ATOM 1761 O O . PHE A 1 217 ? -9.274 10.139 -4.749 1.00 86.81 217 PHE A O 1
ATOM 1768 N N . GLU A 1 218 ? -7.482 11.466 -4.925 1.00 84.38 218 GLU A N 1
ATOM 1769 C CA . GLU A 1 218 ? -8.077 12.398 -5.886 1.00 84.38 218 GLU A CA 1
ATOM 1770 C C . GLU A 1 218 ? -8.342 11.747 -7.250 1.00 84.38 218 GLU A C 1
ATOM 1772 O O . GLU A 1 218 ? -9.336 12.058 -7.902 1.00 84.38 218 GLU A O 1
ATOM 1777 N N . LYS A 1 219 ? -7.480 10.816 -7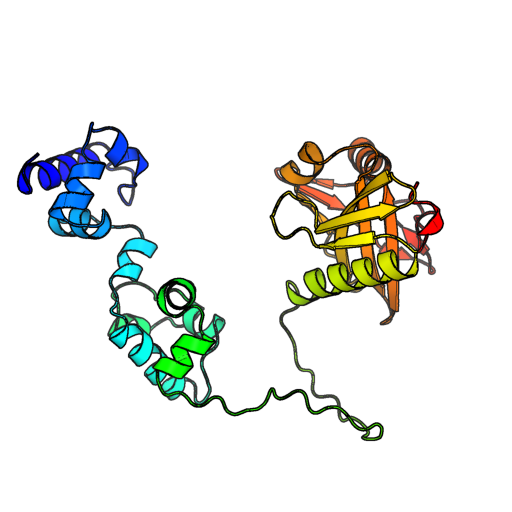.683 1.00 83.25 219 LYS A N 1
ATOM 1778 C CA . LYS A 1 219 ? -7.614 10.138 -8.983 1.00 83.25 219 LYS A CA 1
ATOM 1779 C C . LYS A 1 219 ? -8.725 9.090 -8.992 1.00 83.25 219 LYS A C 1
ATOM 1781 O O . LYS A 1 219 ? -9.337 8.862 -10.032 1.00 83.25 219 LYS A O 1
ATOM 1786 N N . THR A 1 220 ? -8.932 8.405 -7.870 1.00 77.38 220 THR A N 1
ATOM 1787 C CA . THR A 1 220 ? -9.844 7.253 -7.778 1.00 77.38 220 THR A CA 1
ATOM 1788 C C . THR A 1 220 ? -11.237 7.630 -7.284 1.00 77.38 220 THR A C 1
ATOM 1790 O O . THR A 1 220 ? -12.129 6.787 -7.301 1.00 77.38 220 THR A O 1
ATOM 1793 N N . GLY A 1 221 ? -11.456 8.888 -6.893 1.00 71.56 221 GLY A N 1
ATOM 1794 C CA . GLY A 1 221 ? -12.721 9.368 -6.353 1.00 71.56 221 GLY A CA 1
ATOM 1795 C C . GLY A 1 221 ? -13.912 9.210 -7.298 1.00 71.56 221 GLY A C 1
ATOM 1796 O O . GLY A 1 221 ? -14.062 9.962 -8.257 1.00 71.56 221 GLY A O 1
ATOM 1797 N N . SER A 1 222 ? -14.804 8.266 -6.990 1.00 73.88 222 SER A N 1
ATOM 1798 C CA . SER A 1 222 ? -16.087 8.066 -7.676 1.00 73.88 222 SER A CA 1
ATOM 1799 C C . SER A 1 222 ? -17.180 7.627 -6.690 1.00 73.88 222 SER A C 1
ATOM 1801 O O . SER A 1 222 ? -16.897 7.336 -5.527 1.00 73.88 222 SER A O 1
ATOM 1803 N N . GLY A 1 223 ? -18.440 7.587 -7.140 1.00 71.56 223 GLY A N 1
ATOM 1804 C CA . GLY A 1 223 ? -19.595 7.272 -6.286 1.00 71.56 223 GLY A CA 1
ATOM 1805 C C . GLY A 1 223 ? -19.609 5.857 -5.692 1.00 71.56 223 GLY A C 1
ATOM 1806 O O . GLY A 1 223 ? -20.223 5.661 -4.650 1.00 71.56 223 GLY A O 1
ATOM 1807 N N . ASN A 1 224 ? -18.902 4.896 -6.298 1.00 88.25 224 ASN A N 1
ATOM 1808 C CA . ASN A 1 224 ? -18.908 3.488 -5.871 1.00 88.25 224 ASN A CA 1
ATOM 1809 C C . ASN A 1 224 ? -17.597 3.058 -5.190 1.00 88.25 224 ASN A C 1
ATOM 1811 O O . ASN A 1 224 ? -17.274 1.869 -5.156 1.00 88.25 224 ASN A O 1
ATOM 1815 N N . VAL A 1 225 ? -16.809 4.018 -4.701 1.00 93.19 225 VAL A N 1
ATOM 1816 C CA . VAL A 1 225 ? -15.547 3.753 -3.999 1.00 93.19 225 VAL A CA 1
ATOM 1817 C C . VAL A 1 225 ? -15.768 3.838 -2.495 1.00 93.19 225 VAL A C 1
ATOM 1819 O O . VAL A 1 225 ? -16.352 4.804 -1.999 1.00 93.19 225 VAL A O 1
ATOM 1822 N N . TYR A 1 226 ? -15.260 2.848 -1.770 1.00 95.25 226 TYR A N 1
ATOM 1823 C CA . TYR A 1 226 ? -15.327 2.749 -0.317 1.00 95.25 226 TYR A CA 1
ATOM 1824 C C . TYR A 1 226 ? -13.921 2.613 0.276 1.00 95.25 226 TYR A C 1
ATOM 1826 O O . TYR A 1 226 ? -13.037 1.972 -0.292 1.00 95.25 226 TYR A O 1
ATOM 1834 N N . TYR A 1 227 ? -13.717 3.204 1.446 1.00 95.50 227 TYR A N 1
ATOM 1835 C CA . TYR A 1 227 ? -12.554 2.978 2.292 1.00 95.50 227 TYR A CA 1
ATOM 1836 C C . TYR A 1 227 ? -12.954 2.036 3.413 1.00 95.50 227 TYR A C 1
ATOM 1838 O O . TYR A 1 227 ? -13.930 2.295 4.112 1.00 95.50 227 TYR A O 1
ATOM 1846 N N . ILE A 1 228 ? -12.191 0.963 3.595 1.00 97.62 228 ILE A N 1
ATOM 1847 C CA . ILE A 1 228 ? -12.376 0.046 4.716 1.00 97.62 228 ILE A CA 1
ATOM 1848 C C . ILE A 1 228 ? -11.161 0.159 5.627 1.00 97.62 228 ILE A C 1
ATOM 1850 O O . ILE A 1 228 ? -10.048 -0.237 5.266 1.00 97.62 228 ILE A O 1
ATOM 1854 N N . PHE A 1 229 ? -11.374 0.721 6.814 1.00 96.81 229 PHE A N 1
ATOM 1855 C CA . PHE A 1 229 ? -10.363 0.754 7.862 1.00 96.81 229 PHE A CA 1
ATOM 1856 C C . PHE A 1 229 ? -10.530 -0.486 8.737 1.00 96.81 229 PHE A C 1
ATOM 1858 O O . PHE A 1 229 ? -11.515 -0.612 9.459 1.00 96.81 229 PHE A O 1
ATOM 1865 N N . VAL A 1 230 ? -9.564 -1.400 8.659 1.00 96.56 230 VAL A N 1
ATOM 1866 C CA . VAL A 1 230 ? -9.502 -2.587 9.518 1.00 96.56 230 VAL A CA 1
ATOM 1867 C C . VAL A 1 230 ? -8.770 -2.190 10.790 1.00 96.56 230 VAL A C 1
ATOM 1869 O O . VAL A 1 230 ? -7.549 -1.995 10.772 1.00 96.56 230 VAL A O 1
ATOM 1872 N N . LEU A 1 231 ? -9.528 -2.022 11.870 1.00 94.50 231 LEU A N 1
ATOM 1873 C CA . LEU A 1 231 ? -9.045 -1.528 13.151 1.00 94.50 231 LEU A CA 1
ATOM 1874 C C . LEU A 1 231 ? -8.800 -2.698 14.101 1.00 94.50 231 LEU A C 1
ATOM 1876 O O . LEU A 1 231 ? -9.715 -3.455 14.405 1.00 94.50 231 LEU A O 1
ATOM 1880 N N . LEU A 1 232 ? -7.565 -2.843 14.573 1.00 91.31 232 LEU A N 1
ATOM 1881 C CA . LEU A 1 232 ? -7.205 -3.816 15.600 1.00 91.31 232 LEU A CA 1
ATOM 1882 C C . LEU A 1 232 ? -7.273 -3.143 16.976 1.00 91.31 232 LEU A C 1
ATOM 1884 O O . LEU A 1 232 ? -6.538 -2.188 17.236 1.00 91.31 232 LEU A O 1
ATOM 1888 N N . SER A 1 233 ? -8.142 -3.652 17.849 1.00 87.19 233 SER A N 1
ATOM 1889 C CA . SER A 1 233 ? -8.216 -3.289 19.271 1.00 87.19 233 SER A CA 1
ATOM 1890 C C . SER A 1 233 ? -8.539 -4.524 20.104 1.00 87.19 233 SER A C 1
ATOM 1892 O O . SER A 1 233 ? -9.400 -5.303 19.711 1.00 87.19 233 SER A O 1
ATOM 1894 N N . ASP A 1 234 ? -7.848 -4.727 21.227 1.00 82.44 234 ASP A N 1
ATOM 1895 C CA . ASP A 1 234 ? -8.114 -5.835 22.162 1.00 82.44 234 ASP A CA 1
ATOM 1896 C C . ASP A 1 234 ? -8.122 -7.226 21.486 1.00 82.44 234 ASP A C 1
ATOM 1898 O O . ASP A 1 234 ? -8.980 -8.064 21.754 1.00 82.44 234 ASP A O 1
ATOM 1902 N N . ASN A 1 235 ? -7.196 -7.458 20.542 1.00 79.88 235 ASN A N 1
ATOM 1903 C CA . ASN A 1 235 ? -7.133 -8.646 19.669 1.00 79.88 235 ASN A CA 1
ATOM 1904 C C . ASN A 1 235 ? -8.375 -8.899 18.789 1.00 79.88 235 ASN A C 1
ATOM 1906 O O . ASN A 1 235 ? -8.435 -9.906 18.081 1.00 79.88 235 ASN A O 1
ATOM 1910 N N . LYS A 1 236 ? -9.331 -7.970 18.761 1.00 87.62 236 LYS A N 1
ATOM 1911 C CA . LYS A 1 236 ? -10.481 -7.965 17.860 1.00 87.62 236 LYS A CA 1
ATOM 1912 C C . LYS A 1 236 ? -10.209 -7.063 16.659 1.00 87.62 236 LYS A C 1
ATOM 1914 O O . LYS A 1 236 ? -9.558 -6.022 16.771 1.00 87.62 236 LYS A O 1
ATOM 1919 N N . ARG A 1 237 ? -10.710 -7.478 15.496 1.00 91.88 237 ARG A N 1
ATOM 1920 C CA . ARG A 1 237 ? -10.731 -6.659 14.283 1.00 91.88 237 ARG A CA 1
ATOM 1921 C C . ARG A 1 237 ? -12.139 -6.138 14.063 1.00 91.88 237 ARG A C 1
ATOM 1923 O O . ARG A 1 237 ? -13.073 -6.928 14.009 1.00 91.88 237 ARG A O 1
ATOM 1930 N N . ASP A 1 238 ? -12.237 -4.829 13.929 1.00 94.25 238 ASP A N 1
ATOM 1931 C CA . ASP A 1 238 ? -13.463 -4.095 13.648 1.00 94.25 238 ASP A CA 1
ATOM 1932 C C . ASP A 1 238 ? -13.315 -3.413 12.276 1.00 94.25 238 ASP A C 1
ATOM 1934 O O . ASP A 1 238 ? -12.215 -2.964 11.921 1.00 94.25 238 ASP A O 1
ATOM 1938 N N . PHE A 1 239 ? -14.387 -3.337 11.485 1.00 96.56 239 PHE A N 1
ATOM 1939 C CA . PHE A 1 239 ? -14.343 -2.763 10.138 1.00 96.56 239 PHE A CA 1
ATOM 1940 C C . PHE A 1 239 ? -15.115 -1.447 10.086 1.00 96.56 239 PHE A C 1
ATOM 1942 O O . PHE A 1 239 ? -16.335 -1.428 10.203 1.00 96.56 239 PHE A O 1
ATOM 1949 N N . LEU A 1 240 ? -14.428 -0.329 9.848 1.00 96.25 240 LEU A N 1
ATOM 1950 C CA . LEU A 1 240 ? -15.105 0.925 9.504 1.00 96.25 240 LEU A CA 1
ATOM 1951 C C . LEU A 1 240 ? -15.218 1.048 7.989 1.00 96.25 240 LEU A C 1
ATOM 1953 O O . LEU A 1 240 ? -14.204 1.196 7.301 1.00 96.25 240 LEU A O 1
ATOM 1957 N N . ILE A 1 241 ? -16.448 1.016 7.484 1.00 95.88 241 ILE A N 1
ATOM 1958 C CA . ILE A 1 241 ? -16.762 1.001 6.053 1.00 95.88 241 ILE A CA 1
ATOM 1959 C C . ILE A 1 241 ? -17.297 2.376 5.658 1.00 95.88 241 ILE A C 1
ATOM 1961 O O . ILE A 1 241 ? -18.433 2.734 5.960 1.00 95.88 241 ILE A O 1
ATOM 1965 N N . ILE A 1 242 ? -16.462 3.167 4.985 1.00 93.69 242 ILE A N 1
ATOM 1966 C CA . ILE A 1 242 ? -16.714 4.589 4.739 1.00 93.69 242 ILE A CA 1
ATOM 1967 C C . ILE A 1 242 ? -16.791 4.866 3.235 1.00 93.69 242 ILE A C 1
ATOM 1969 O O . ILE A 1 242 ? -15.806 4.655 2.526 1.00 93.69 242 ILE A O 1
ATOM 1973 N N . PRO A 1 243 ? -17.907 5.399 2.712 1.00 92.56 243 PRO A N 1
ATOM 1974 C CA . PRO A 1 243 ? -17.972 5.844 1.324 1.00 92.56 243 PRO A CA 1
ATOM 1975 C C . PRO A 1 243 ? -16.953 6.954 1.026 1.00 92.56 243 PRO A C 1
ATOM 1977 O O . PRO A 1 243 ? -16.720 7.837 1.857 1.00 92.56 243 PRO A O 1
ATOM 1980 N N . TYR A 1 244 ? -16.412 6.989 -0.195 1.00 93.19 244 TYR A N 1
ATOM 1981 C CA . TYR A 1 244 ? -15.456 8.016 -0.637 1.00 93.19 244 TYR A CA 1
ATOM 1982 C C . TYR A 1 244 ? -15.935 9.444 -0.336 1.00 93.19 244 TYR A C 1
ATOM 1984 O O . TYR A 1 244 ? -15.161 10.272 0.143 1.00 93.19 244 TYR A O 1
ATOM 1992 N N . HIS A 1 245 ? -17.216 9.745 -0.578 1.00 87.88 245 HIS A N 1
ATOM 1993 C CA . HIS A 1 245 ? -17.754 11.091 -0.377 1.00 87.88 245 HIS A CA 1
ATOM 1994 C C . HIS A 1 245 ? -17.732 11.533 1.096 1.00 87.88 245 HIS A C 1
ATOM 1996 O O . HIS A 1 245 ? -17.532 12.718 1.355 1.00 87.88 245 HIS A O 1
ATOM 2002 N N . ILE A 1 246 ? -17.860 10.600 2.046 1.00 91.81 246 ILE A N 1
ATOM 2003 C CA . ILE A 1 246 ? -17.744 10.877 3.483 1.00 91.81 246 ILE A CA 1
ATOM 2004 C C . ILE A 1 246 ? -16.281 11.145 3.855 1.00 91.81 246 ILE A C 1
ATOM 2006 O O . ILE A 1 246 ? -15.993 12.139 4.517 1.00 91.81 246 ILE A O 1
ATOM 2010 N N . VAL A 1 247 ? -15.332 10.346 3.349 1.00 92.56 247 VAL A N 1
ATOM 2011 C CA . VAL A 1 247 ? -13.893 10.621 3.547 1.00 92.56 247 VAL A CA 1
ATOM 2012 C C . VAL A 1 247 ? -13.504 11.981 2.952 1.00 92.56 247 VAL A C 1
ATOM 2014 O O . VAL A 1 247 ? -12.769 12.751 3.566 1.00 92.56 247 VAL A O 1
ATOM 2017 N N . ASN A 1 248 ? -14.047 12.328 1.783 1.00 91.69 248 ASN A N 1
ATOM 2018 C CA . ASN A 1 248 ? -13.843 13.634 1.157 1.00 91.69 248 ASN A CA 1
ATOM 2019 C C . ASN A 1 248 ? -14.431 14.778 2.002 1.00 91.69 248 ASN A C 1
ATOM 2021 O O . ASN A 1 248 ? -13.820 15.839 2.117 1.00 91.69 248 ASN A O 1
ATOM 2025 N N . GLN A 1 249 ? -15.595 14.576 2.628 1.00 89.88 249 GLN A N 1
ATOM 2026 C CA . GLN A 1 249 ? -16.155 15.540 3.581 1.00 89.88 249 GLN A CA 1
ATOM 2027 C C . GLN A 1 249 ? -15.243 15.725 4.796 1.00 89.88 249 GLN A C 1
ATOM 2029 O O . GLN A 1 249 ? -14.995 16.866 5.177 1.00 89.88 249 GLN A O 1
ATOM 2034 N N . TRP A 1 250 ? -14.677 14.649 5.351 1.00 92.44 250 TRP A N 1
ATOM 2035 C CA . TRP A 1 250 ? -13.717 14.742 6.458 1.00 92.44 250 TRP A CA 1
ATOM 2036 C C . TRP A 1 250 ? -12.479 15.561 6.095 1.00 92.44 250 TRP A C 1
ATOM 2038 O O . TRP A 1 250 ? -11.991 16.333 6.919 1.00 92.44 250 TRP A O 1
ATOM 2048 N N . ILE A 1 251 ? -11.979 15.425 4.866 1.00 91.38 251 ILE A N 1
ATOM 2049 C CA . ILE A 1 251 ? -10.864 16.236 4.365 1.00 91.38 251 ILE A CA 1
ATOM 2050 C C . ILE A 1 251 ? -11.282 17.707 4.260 1.00 91.38 251 ILE A C 1
ATOM 2052 O O . ILE A 1 251 ? -10.618 18.572 4.825 1.00 91.38 251 ILE A O 1
ATOM 2056 N N . LYS A 1 252 ? -12.421 18.000 3.619 1.00 89.75 252 LYS A N 1
ATOM 2057 C CA . LYS A 1 252 ? -12.925 19.376 3.442 1.00 89.75 252 LYS A CA 1
ATOM 2058 C C . LYS A 1 252 ? -13.240 20.090 4.759 1.00 89.75 252 LYS A C 1
ATOM 2060 O O . LYS A 1 252 ? -13.043 21.294 4.857 1.00 89.75 252 LYS A O 1
ATOM 2065 N N . GLN A 1 253 ? -13.723 19.359 5.761 1.00 90.56 253 GLN A N 1
ATOM 2066 C CA . GLN A 1 253 ? -14.021 19.875 7.103 1.00 90.56 253 GLN A CA 1
ATOM 2067 C C . GLN A 1 253 ? -12.771 19.965 7.996 1.00 90.56 253 GLN A C 1
ATOM 2069 O O . GLN A 1 253 ? -12.860 20.362 9.157 1.00 90.56 253 GLN A O 1
ATOM 2074 N N . GLY A 1 254 ? -11.596 19.580 7.485 1.00 89.44 254 GLY A N 1
ATOM 2075 C CA . GLY A 1 254 ? -10.340 19.607 8.228 1.00 89.44 254 GLY A CA 1
ATOM 2076 C C . GLY A 1 254 ? -10.270 18.569 9.348 1.00 89.44 254 GLY A C 1
ATOM 2077 O O . GLY A 1 254 ? -9.491 18.730 10.289 1.00 89.44 254 GLY A O 1
ATOM 2078 N N . PHE A 1 255 ? -11.090 17.515 9.309 1.00 89.62 255 PHE A N 1
ATOM 2079 C CA . PHE A 1 255 ? -11.000 16.390 10.244 1.00 89.62 255 PHE A CA 1
ATOM 2080 C C . PHE A 1 255 ? -9.792 15.504 9.945 1.00 89.62 255 PHE A C 1
ATOM 2082 O O . PHE A 1 255 ? -9.155 15.017 10.878 1.00 89.62 255 PHE A O 1
ATOM 2089 N N . ALA A 1 256 ? -9.430 15.370 8.667 1.00 90.75 256 ALA A N 1
ATOM 2090 C CA . ALA A 1 256 ? -8.135 14.844 8.254 1.00 90.75 256 ALA A CA 1
ATOM 2091 C C . ALA A 1 256 ? -7.095 15.974 8.204 1.00 90.75 256 ALA A C 1
ATOM 2093 O O . ALA A 1 256 ? -7.371 17.057 7.687 1.00 90.75 256 ALA A O 1
ATOM 2094 N N . LYS A 1 257 ? -5.885 15.726 8.714 1.00 91.38 257 LYS A N 1
ATOM 2095 C CA . LYS A 1 257 ? -4.770 16.672 8.595 1.00 91.38 257 LYS A CA 1
ATOM 2096 C C . LYS A 1 257 ? -4.163 16.557 7.201 1.00 91.38 257 LYS A C 1
ATOM 2098 O O . LYS A 1 257 ? -3.759 15.475 6.782 1.00 91.38 257 LYS A O 1
ATOM 2103 N N . GLU A 1 258 ? -4.075 17.674 6.499 1.00 92.50 258 GLU A N 1
ATOM 2104 C CA . GLU A 1 258 ? -3.449 17.739 5.185 1.00 92.50 258 GLU A CA 1
ATOM 2105 C C . GLU A 1 258 ? -1.930 17.953 5.300 1.00 92.50 258 GLU A C 1
ATOM 2107 O O . GLU A 1 258 ? -1.458 18.815 6.039 1.00 92.50 258 GLU A O 1
ATOM 2112 N N . GLU A 1 259 ? -1.162 17.157 4.559 1.00 92.19 259 GLU A N 1
ATOM 2113 C CA . GLU A 1 259 ? 0.281 17.307 4.346 1.00 92.19 259 GLU A CA 1
ATOM 2114 C C . GLU A 1 259 ? 0.574 17.454 2.844 1.00 92.19 259 GLU A C 1
ATOM 2116 O O . GLU A 1 259 ? -0.320 17.307 2.014 1.00 92.19 259 GLU A O 1
ATOM 2121 N N . GLU A 1 260 ? 1.827 17.715 2.459 1.00 89.81 260 GLU A N 1
ATOM 2122 C CA . GLU A 1 260 ? 2.210 17.983 1.060 1.00 89.81 260 GLU A CA 1
ATOM 2123 C C . GLU A 1 260 ? 1.712 16.904 0.077 1.00 89.81 260 GLU A C 1
ATOM 2125 O O . GLU A 1 260 ? 1.137 17.223 -0.960 1.00 89.81 260 GLU A O 1
ATOM 2130 N N . SER A 1 261 ? 1.859 15.622 0.431 1.00 89.75 261 SER A N 1
ATOM 2131 C CA . SER A 1 261 ? 1.531 14.481 -0.444 1.00 89.75 261 SER A CA 1
ATOM 2132 C C . SER A 1 261 ? 0.444 13.547 0.099 1.00 89.75 261 SER A C 1
ATOM 2134 O O . SER A 1 261 ? 0.131 12.527 -0.527 1.00 89.75 261 SER A O 1
ATOM 2136 N N . SER A 1 262 ? -0.146 13.858 1.255 1.00 93.25 262 SER A N 1
ATOM 2137 C CA . SER A 1 262 ? -1.101 12.960 1.908 1.00 93.25 262 SER A CA 1
ATOM 2138 C C . SER A 1 262 ? -2.120 13.645 2.801 1.00 93.25 262 SER A C 1
ATOM 2140 O O . SER A 1 262 ? -1.888 14.741 3.296 1.00 93.25 262 SER A O 1
ATOM 2142 N N . TYR A 1 263 ? -3.208 12.927 3.059 1.00 94.12 263 TYR A N 1
ATOM 2143 C CA . TYR A 1 263 ? -4.141 13.186 4.146 1.00 94.12 263 TYR A CA 1
ATOM 2144 C C . TYR A 1 263 ? -3.885 12.193 5.282 1.00 94.12 263 TYR A C 1
ATOM 2146 O O . TYR A 1 263 ? -3.705 10.994 5.045 1.00 94.12 263 TYR A O 1
ATOM 2154 N N . LEU A 1 264 ? -3.854 12.693 6.512 1.00 94.44 264 LEU A N 1
ATOM 2155 C CA . LEU A 1 264 ? -3.668 11.915 7.731 1.00 94.44 264 LEU A CA 1
ATOM 2156 C C . LEU A 1 264 ? -4.978 11.867 8.516 1.00 94.44 264 LEU A C 1
ATOM 2158 O O . LEU A 1 264 ? -5.507 12.901 8.926 1.00 94.44 264 LEU A O 1
ATOM 2162 N N . ILE A 1 265 ? -5.488 10.659 8.738 1.00 94.56 265 ILE A N 1
ATOM 2163 C CA . ILE A 1 265 ? -6.731 10.406 9.468 1.00 94.56 265 ILE A CA 1
ATOM 2164 C C . ILE A 1 265 ? -6.381 9.773 10.815 1.00 94.56 265 ILE A C 1
ATOM 2166 O O . ILE A 1 265 ? -5.717 8.737 10.867 1.00 94.56 265 ILE A O 1
ATOM 2170 N N . HIS A 1 266 ? -6.830 10.394 11.902 1.00 93.75 266 HIS A N 1
ATOM 2171 C CA . HIS A 1 266 ? -6.655 9.886 13.262 1.00 93.75 266 HIS A CA 1
ATOM 2172 C C . HIS A 1 266 ? -7.972 9.292 13.752 1.00 93.75 266 HIS A C 1
ATOM 2174 O O . HIS A 1 266 ? -8.932 10.026 13.972 1.00 93.75 266 HIS A O 1
ATOM 2180 N N . ILE A 1 267 ? -8.009 7.968 13.886 1.00 93.56 267 ILE A N 1
ATOM 2181 C CA . ILE A 1 267 ? -9.154 7.244 14.434 1.00 93.56 267 ILE A CA 1
ATOM 2182 C C . ILE A 1 267 ? -8.723 6.654 15.768 1.00 93.56 267 ILE A C 1
ATOM 2184 O O . ILE A 1 267 ? -7.758 5.893 15.807 1.00 93.56 267 ILE A O 1
ATOM 2188 N N . ASP A 1 268 ? -9.462 6.989 16.820 1.00 91.19 268 ASP A N 1
ATOM 2189 C CA . ASP A 1 268 ? -9.243 6.489 18.174 1.00 91.19 268 ASP A CA 1
ATOM 2190 C C . ASP A 1 268 ? -10.476 5.718 18.657 1.00 91.19 268 ASP A C 1
ATOM 2192 O O . ASP A 1 268 ? -11.593 5.948 18.187 1.00 91.19 268 ASP A O 1
ATOM 2196 N N . LYS A 1 269 ? -10.293 4.845 19.651 1.00 90.12 269 LYS A N 1
ATOM 2197 C CA . LYS A 1 269 ? -11.391 4.193 20.377 1.00 90.12 269 LYS A CA 1
ATOM 2198 C C . LYS A 1 269 ? -11.474 4.780 21.785 1.00 90.12 269 LYS A C 1
ATOM 2200 O O . LYS A 1 269 ? -10.526 4.670 22.558 1.00 90.12 269 LYS A O 1
ATOM 2205 N N . LYS A 1 270 ? -12.589 5.432 22.121 1.00 87.38 270 LYS A N 1
ATOM 2206 C CA . LYS A 1 270 ? -12.835 6.051 23.437 1.00 87.38 270 LYS A CA 1
ATOM 2207 C C . LYS A 1 270 ? -14.190 5.599 23.964 1.00 87.38 270 LYS A C 1
ATOM 2209 O O . LYS A 1 270 ? -15.190 5.731 23.264 1.00 87.38 270 LYS A O 1
ATOM 2214 N N . ASN A 1 271 ? -14.228 5.083 25.193 1.00 86.06 271 ASN A N 1
ATOM 2215 C CA . ASN A 1 271 ? -15.441 4.541 25.825 1.00 86.06 271 ASN A CA 1
ATOM 2216 C C . ASN A 1 271 ? -16.153 3.490 24.949 1.00 86.06 271 ASN A C 1
ATOM 2218 O O . ASN A 1 271 ? -17.371 3.512 24.809 1.00 86.06 271 ASN A O 1
ATOM 2222 N N . GLY A 1 272 ? -15.379 2.616 24.297 1.00 85.06 272 GLY A N 1
ATOM 2223 C CA . GLY A 1 272 ? -15.896 1.579 23.396 1.00 85.06 272 GLY A CA 1
ATOM 2224 C C . GLY A 1 272 ? -16.309 2.061 22.000 1.00 85.06 272 GLY A C 1
ATOM 2225 O O . GLY A 1 272 ? -16.546 1.218 21.142 1.00 85.06 272 GLY A O 1
ATOM 2226 N N . LYS A 1 273 ? -16.331 3.375 21.747 1.00 89.69 273 LYS A N 1
ATOM 2227 C CA . LYS A 1 273 ? -16.767 3.969 20.476 1.00 89.69 273 LYS A CA 1
ATOM 2228 C C . LYS A 1 273 ? -15.605 4.442 19.618 1.00 89.69 273 LYS A C 1
ATOM 2230 O O . LYS A 1 273 ? -14.627 4.983 20.148 1.00 89.69 273 LYS A O 1
ATOM 2235 N N . PHE A 1 274 ? -15.735 4.315 18.301 1.00 91.62 274 PHE A N 1
ATOM 2236 C CA . PHE A 1 274 ? -14.737 4.828 17.362 1.00 91.62 274 PHE A CA 1
ATOM 2237 C C . PHE A 1 274 ? -14.983 6.305 17.074 1.00 91.62 274 PHE A C 1
ATOM 2239 O O . PHE A 1 274 ? -16.115 6.714 16.814 1.00 91.62 274 PHE A O 1
ATOM 2246 N N . LYS A 1 275 ? -13.926 7.119 17.115 1.00 92.38 275 LYS A N 1
ATOM 2247 C CA . LYS A 1 275 ? -14.020 8.568 16.910 1.00 92.38 275 LYS A CA 1
ATOM 2248 C C . LYS A 1 275 ? -12.963 9.089 15.950 1.00 92.38 275 LYS A C 1
ATOM 2250 O O . LYS A 1 275 ? -11.798 8.705 16.024 1.00 92.38 275 LYS A O 1
ATOM 2255 N N . LEU A 1 276 ? -13.379 10.027 15.103 1.00 91.56 276 LEU A N 1
ATOM 2256 C CA . LEU A 1 276 ? -12.514 10.916 14.330 1.00 91.56 276 LEU A CA 1
ATOM 2257 C C . LEU A 1 276 ? -12.747 12.337 14.844 1.00 91.56 276 LEU A C 1
ATOM 2259 O O . LEU A 1 276 ? -13.804 12.922 14.607 1.00 91.56 276 LEU A O 1
ATOM 2263 N N . LYS A 1 277 ? -11.769 12.891 15.569 1.00 87.75 277 LYS A N 1
ATOM 2264 C CA . LYS A 1 277 ? -11.958 14.114 16.369 1.00 87.75 277 LYS A CA 1
ATOM 2265 C C . LYS A 1 277 ? -13.184 13.985 17.292 1.00 87.75 277 LYS A C 1
ATOM 2267 O O . LYS A 1 277 ? -13.176 13.150 18.192 1.00 87.75 277 LYS A O 1
ATOM 2272 N N . GLU A 1 278 ? -14.216 14.798 17.072 1.00 84.88 278 GLU A N 1
ATOM 2273 C CA . GLU A 1 278 ? -15.460 14.809 17.853 1.00 84.88 278 GLU A CA 1
ATOM 2274 C C . GLU A 1 278 ? -16.579 13.969 17.215 1.00 84.88 278 GLU A C 1
ATOM 2276 O O . GLU A 1 278 ? -17.617 13.755 17.836 1.00 84.88 278 GLU A O 1
ATOM 2281 N N . VAL A 1 279 ? -16.369 13.446 16.002 1.00 85.44 279 VAL A N 1
ATOM 2282 C CA . VAL A 1 279 ? -17.368 12.664 15.263 1.00 85.44 279 VAL A CA 1
ATOM 2283 C C . VAL A 1 279 ? -17.311 11.198 15.685 1.00 85.44 279 VAL A C 1
ATOM 2285 O O . VAL A 1 279 ? -16.252 10.572 15.611 1.00 85.44 279 VAL A O 1
ATOM 2288 N N . GLU A 1 280 ? -18.450 10.640 16.099 1.00 90.69 280 GLU A N 1
ATOM 2289 C CA . GLU A 1 280 ? -18.603 9.199 16.340 1.00 90.69 280 GLU A CA 1
ATOM 2290 C C . GLU A 1 280 ? -18.775 8.448 15.012 1.00 90.69 280 GLU A C 1
ATOM 2292 O O . GLU A 1 280 ? -19.499 8.892 14.120 1.00 90.69 280 GLU A O 1
ATOM 2297 N N . LEU A 1 281 ? -18.095 7.310 14.877 1.00 90.62 281 LEU A N 1
ATOM 2298 C CA . LEU A 1 281 ? -18.030 6.527 13.640 1.00 90.62 281 LEU A CA 1
ATOM 2299 C C . LEU A 1 281 ? -18.830 5.222 13.705 1.00 90.62 281 LEU A C 1
ATOM 2301 O O . LEU A 1 281 ? -18.813 4.459 12.745 1.00 90.62 281 LEU A O 1
ATOM 2305 N N . ASP A 1 282 ? -19.545 4.968 14.801 1.00 86.38 282 ASP A N 1
ATOM 2306 C CA . ASP A 1 282 ? -20.262 3.707 15.039 1.00 86.38 282 ASP A CA 1
ATOM 2307 C C . ASP A 1 282 ? -21.327 3.420 13.962 1.00 86.38 282 ASP A C 1
ATOM 2309 O O . ASP A 1 282 ? -21.576 2.267 13.626 1.00 86.38 282 ASP A O 1
ATOM 2313 N N . ASN A 1 283 ? -21.876 4.462 13.324 1.00 87.56 283 ASN A N 1
ATOM 2314 C CA . ASN A 1 283 ? -22.780 4.338 12.170 1.00 87.56 283 ASN A CA 1
ATOM 2315 C C . ASN A 1 283 ? -22.113 3.760 10.908 1.00 87.56 283 ASN A C 1
ATOM 2317 O O . ASN A 1 283 ? -22.778 3.585 9.891 1.00 87.56 283 ASN A O 1
ATOM 2321 N N . TYR A 1 284 ? -20.812 3.489 10.940 1.00 91.94 284 TYR A N 1
ATOM 2322 C CA . TYR A 1 284 ? -20.055 2.877 9.851 1.00 91.94 284 TYR A CA 1
ATOM 2323 C C . TYR A 1 284 ? -19.393 1.555 10.254 1.00 91.94 284 TYR A C 1
ATOM 2325 O O . TYR A 1 284 ? -18.689 0.953 9.440 1.00 91.94 284 TYR A O 1
ATOM 2333 N N . LEU A 1 285 ? -19.585 1.123 11.502 1.00 92.25 285 LEU A N 1
ATOM 2334 C CA . LEU A 1 285 ? -18.982 -0.081 12.052 1.00 92.25 285 LEU A CA 1
ATOM 2335 C C . LEU A 1 285 ? -19.701 -1.324 11.522 1.00 92.25 285 LEU A C 1
ATOM 2337 O O . LEU A 1 285 ? -20.910 -1.459 11.690 1.00 92.25 285 LEU A O 1
ATOM 2341 N N . ASP A 1 286 ? -18.950 -2.205 10.862 1.00 90.69 286 ASP A N 1
ATOM 2342 C CA . ASP A 1 286 ? -19.395 -3.485 10.297 1.00 90.69 286 ASP A CA 1
ATOM 2343 C C . ASP A 1 286 ? -20.653 -3.375 9.401 1.00 90.69 286 ASP A C 1
ATOM 2345 O O . ASP A 1 286 ? -21.407 -4.331 9.210 1.00 90.69 286 ASP A O 1
ATOM 2349 N N . ASN A 1 287 ? -20.883 -2.200 8.799 1.00 89.94 287 ASN A N 1
ATOM 2350 C CA . ASN A 1 287 ? -22.074 -1.896 7.996 1.00 89.94 287 ASN A CA 1
ATOM 2351 C C . ASN A 1 287 ? -21.965 -2.365 6.534 1.00 89.94 287 ASN A C 1
ATOM 2353 O O . ASN A 1 287 ? -22.240 -1.628 5.586 1.00 89.94 287 ASN A O 1
ATOM 2357 N N . TRP A 1 288 ? -21.617 -3.638 6.338 1.00 92.44 288 TRP A N 1
ATOM 2358 C CA . TRP A 1 288 ? -21.491 -4.276 5.018 1.00 92.44 288 TRP A CA 1
ATOM 2359 C C . TRP A 1 288 ? -22.773 -4.190 4.175 1.00 92.44 288 TRP A C 1
ATOM 2361 O O . TRP A 1 288 ? -22.725 -4.088 2.951 1.00 92.44 288 TRP A O 1
ATOM 2371 N N . LYS A 1 289 ? -23.935 -4.176 4.838 1.00 87.25 289 LYS A N 1
ATOM 2372 C CA . LYS A 1 289 ? -25.274 -4.065 4.230 1.00 87.25 289 LYS A CA 1
ATOM 2373 C C . LYS A 1 289 ? -25.571 -2.710 3.565 1.00 87.25 289 LYS A C 1
ATOM 2375 O O . LYS A 1 289 ? -26.505 -2.616 2.765 1.00 87.25 289 LYS A O 1
ATOM 2380 N N . ASP A 1 290 ? -24.813 -1.667 3.901 1.00 85.56 290 ASP A N 1
ATOM 2381 C CA . ASP A 1 290 ? -25.036 -0.302 3.403 1.00 85.56 290 ASP A CA 1
ATOM 2382 C C . ASP A 1 290 ? -24.160 0.034 2.185 1.00 85.56 290 ASP A C 1
ATOM 2384 O O . ASP A 1 290 ? -24.237 1.132 1.628 1.00 85.56 290 ASP A O 1
ATOM 2388 N N . ILE A 1 291 ? -23.373 -0.936 1.710 1.00 89.62 291 ILE A N 1
ATOM 238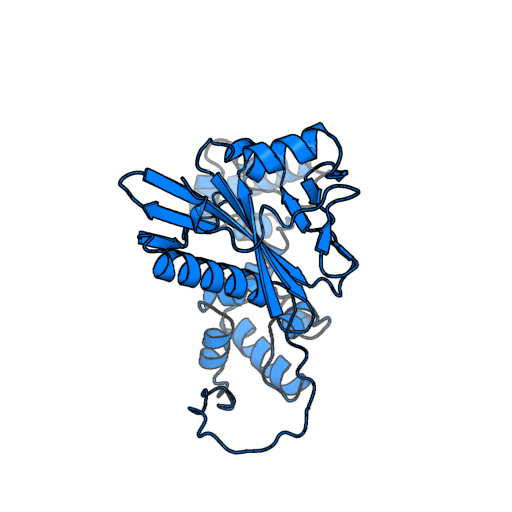9 C CA . ILE A 1 291 ? -22.687 -0.870 0.419 1.00 89.62 291 ILE A CA 1
ATOM 2390 C C . ILE A 1 291 ? -23.744 -1.047 -0.685 1.00 89.62 291 ILE A C 1
ATOM 2392 O O . ILE A 1 291 ? -24.273 -2.146 -0.871 1.00 89.62 291 ILE A O 1
ATOM 2396 N N . ARG A 1 292 ? -24.092 0.038 -1.390 1.00 79.75 292 ARG A N 1
ATOM 2397 C CA . ARG A 1 292 ? -25.209 0.085 -2.351 1.00 79.75 292 ARG A CA 1
ATOM 2398 C C . ARG A 1 292 ? -24.909 0.895 -3.588 1.00 79.75 292 ARG A C 1
ATOM 2400 O O . ARG A 1 292 ? -24.117 1.858 -3.560 1.00 79.75 292 ARG A O 1
#

Secondary structure (DSSP, 8-state):
--HHHHHHHHHHHHHHTTTSSS--HHHHTTSTTHHHHHHHHHSSHHHHHHHTT----HHHHHTTS-HHHHHHHHHHHHHHHSSPPPHHHHHH-SSGGGGT-SS---THHHHHHHSSHHHHHHHTT-------------S-PPPP-------TTHHHHHHHHHHHHHHHHHTT-EEEE-SS-SS--EEEEETTEEEEEEEEEEETTS-PPEEEEHHHHHHH--TTEEEEEEEEETTEEEEEEEEHHHHHHHHHTT-SEE-SSEEEE-EEEETTEEEETTEE-GGGBT-GGG--

Sequence (292 aa):
MKKQEVIDNLKKLAFQHKNKKYLTGKEVKRIPKLSYYIFVHFRTLGNALRAAGLPSSKLAAAMNISDEDLLSYLKNLQSKLGYSPKVWDIQRDEELYKKYSDEKIIWSLYKSRFGGLIKAKEFAGMKENKRGAYKTRTAGENFEEGEEVLPKNRYWGAAAELHVLAELLYHEFQAANIPVDVGLDILAVKNNKTFYFQVKHKDLSDSRAIKLTKSSFEKTGSGNVYYIFVLLSDNKRDFLIIPYHIVNQWIKQGFAKEEESSYLIHIDKKNGKFKLKEVELDNYLDNWKDIR

Foldseek 3Di:
DDLVVLLVVLVVLCVVPVVDQADDPVSQVVDPCSCVVCCVNQVDPLRSCVVNVHDDPLVSQLLPFDLVLVLVLQVVLCVVVVHRDDQVSLVPDPPSCVVGGVGRHHQVSCCVPQVHPVSSCVVSVNDPPPPPPPDPDDPDDDDDDDDPDDDPDDVQQVVQLVVVQVLCVVVVWPKDADPDPLLFGMWTDDPNDIATEDEWEDEQVDFFFTKDFPVSLVVVDDQRYWYWYFYDDPNDTKTQIGTSVRVVVCVVVCLWPDDPGITTFGWHQDPNFIDSVPDTRVVRIPPSVPND